Protein AF-K1T214-F1 (afdb_monomer_lite)

Foldseek 3Di:
DDDDPQDDPPDDGPVCLCVPPVVLVVLLVVLVCCLPQPQVLLLVVLVVVPDDRPVVLNVLLVVLSVVCVPCCNSSVVDDPVVVVVNVVSSVSSNVSSVVSNVVSVVSVQVSDDDPFLDKDKDFASAQDWDQAWDWDWDKDAPDAKFKAWPVRDTWEKEFPDKDWCLVVVVVPDDCPDPVDDHDDGPTIIGTTMTIRDDGAHGSGMTMIHIGNVDHRYDYDDDDQWDDDPPDIWHQDPVRDID

Radius of gyration: 23.11 Å; chains: 1; bounding box: 54×50×59 Å

Organism: NCBI:txid408170

Structure (mmCIF, N/CA/C/O backbone):
data_AF-K1T214-F1
#
_entry.id   AF-K1T214-F1
#
loop_
_atom_site.group_PDB
_atom_site.id
_atom_site.type_symbol
_atom_site.label_atom_id
_atom_site.label_alt_id
_atom_site.label_comp_id
_atom_site.label_asym_id
_atom_site.label_entity_id
_atom_site.label_seq_id
_atom_site.pdbx_PDB_ins_code
_atom_site.Cartn_x
_atom_site.Cartn_y
_atom_site.Cartn_z
_atom_site.occupancy
_atom_site.B_iso_or_equiv
_atom_site.auth_seq_id
_atom_site.auth_comp_id
_atom_site.auth_asym_id
_atom_site.auth_atom_id
_atom_site.pdbx_PDB_model_num
ATOM 1 N N . VAL A 1 1 ? 12.533 -26.379 -30.469 1.00 83.00 1 VAL A N 1
ATOM 2 C CA . VAL A 1 1 ? 12.880 -25.334 -29.478 1.00 83.00 1 VAL A CA 1
ATOM 3 C C . VAL A 1 1 ? 11.813 -25.370 -28.396 1.00 83.00 1 VAL A C 1
ATOM 5 O O . VAL A 1 1 ? 10.648 -25.452 -28.762 1.00 83.00 1 VAL A O 1
ATOM 8 N N . SER A 1 2 ? 12.190 -25.390 -27.117 1.00 91.12 2 SER A N 1
ATOM 9 C CA . SER A 1 2 ? 11.268 -25.448 -25.969 1.00 91.12 2 SER A CA 1
ATOM 10 C C . SER A 1 2 ? 11.820 -24.611 -24.813 1.00 91.12 2 SER A C 1
ATOM 12 O O . SER A 1 2 ? 13.021 -24.684 -24.555 1.00 91.12 2 SER A O 1
ATOM 14 N N . GLY A 1 3 ? 10.959 -23.870 -24.110 1.00 93.69 3 GLY A N 1
ATOM 15 C CA . GLY A 1 3 ? 11.341 -23.016 -22.976 1.00 93.69 3 GLY A CA 1
ATOM 16 C C . GLY A 1 3 ? 11.802 -21.605 -23.368 1.00 93.69 3 GLY A C 1
ATOM 17 O O . GLY A 1 3 ? 11.622 -21.171 -24.506 1.00 93.69 3 GLY A O 1
ATOM 18 N N . GLU A 1 4 ? 12.376 -20.887 -22.400 1.00 91.38 4 GLU A N 1
ATOM 19 C CA . GLU A 1 4 ? 12.873 -19.517 -22.568 1.00 91.38 4 GLU A CA 1
ATOM 20 C C . GLU A 1 4 ? 14.106 -19.439 -23.481 1.00 91.38 4 GLU A C 1
ATOM 22 O O . GLU A 1 4 ? 15.011 -20.274 -23.424 1.00 91.38 4 GLU A O 1
ATOM 27 N N . LEU A 1 5 ? 14.185 -18.379 -24.291 1.00 89.75 5 LEU A N 1
ATOM 28 C CA . LEU A 1 5 ? 15.300 -18.130 -25.213 1.00 89.75 5 LEU A CA 1
ATOM 29 C C . LEU A 1 5 ? 16.252 -17.063 -24.664 1.00 89.75 5 LEU A C 1
ATOM 31 O O . LEU A 1 5 ? 16.426 -15.997 -25.244 1.00 89.75 5 LEU A O 1
ATOM 35 N N . VAL A 1 6 ? 16.873 -17.364 -23.524 1.00 87.25 6 VAL A N 1
ATOM 36 C CA . VAL A 1 6 ? 17.711 -16.421 -22.750 1.00 87.25 6 VAL A CA 1
ATOM 37 C C . VAL A 1 6 ? 19.219 -16.580 -22.996 1.00 87.25 6 VAL A C 1
ATOM 39 O O . VAL A 1 6 ? 20.031 -15.874 -22.393 1.00 87.25 6 VAL A O 1
ATOM 42 N N . ILE A 1 7 ? 19.616 -17.509 -23.876 1.00 85.38 7 ILE A N 1
ATOM 43 C CA . ILE A 1 7 ? 21.013 -17.763 -24.253 1.00 85.38 7 ILE A CA 1
ATOM 44 C C . ILE A 1 7 ? 21.176 -17.600 -25.763 1.00 85.38 7 ILE A C 1
ATOM 46 O O . ILE A 1 7 ? 20.571 -18.323 -26.552 1.00 85.38 7 ILE A O 1
ATOM 50 N N . ALA A 1 8 ? 22.039 -16.674 -26.171 1.00 84.75 8 ALA A N 1
ATOM 51 C CA . ALA A 1 8 ? 22.427 -16.509 -27.561 1.00 84.75 8 ALA A CA 1
ATOM 52 C C . ALA A 1 8 ? 23.581 -17.461 -27.922 1.00 84.75 8 ALA A C 1
ATOM 54 O O . ALA A 1 8 ? 24.574 -17.552 -27.204 1.00 84.75 8 ALA A O 1
ATOM 55 N N . LYS A 1 9 ? 23.462 -18.151 -29.065 1.00 85.75 9 LYS A N 1
ATOM 56 C CA . LYS A 1 9 ? 24.504 -19.050 -29.601 1.00 85.75 9 LYS A CA 1
ATOM 57 C C . LYS A 1 9 ? 25.634 -18.299 -30.319 1.00 85.75 9 LYS A C 1
ATOM 59 O O . LYS A 1 9 ? 26.769 -18.762 -30.328 1.00 85.75 9 LYS A O 1
ATOM 64 N N . HIS A 1 10 ? 25.315 -17.163 -30.941 1.00 89.38 10 HIS A N 1
ATOM 65 C CA . HIS A 1 10 ? 26.219 -16.446 -31.851 1.00 89.38 10 HIS A CA 1
ATOM 66 C C . HIS A 1 10 ? 26.352 -14.942 -31.556 1.00 89.38 10 HIS A C 1
ATOM 68 O O . HIS A 1 10 ? 27.036 -14.246 -32.297 1.00 89.38 10 HIS A O 1
ATOM 74 N N . MET A 1 11 ? 25.709 -14.421 -30.503 1.00 85.31 11 MET A N 1
ATOM 75 C CA . MET A 1 11 ? 25.733 -12.992 -30.158 1.00 85.31 11 MET A CA 1
ATOM 76 C C . MET A 1 11 ? 25.843 -12.769 -28.647 1.00 85.31 11 MET A C 1
ATOM 78 O O . MET A 1 11 ? 25.650 -13.689 -27.853 1.00 85.31 11 MET A O 1
ATOM 82 N N . ARG A 1 12 ? 26.156 -11.531 -28.250 1.00 85.31 12 ARG A N 1
ATOM 83 C CA . ARG A 1 12 ? 26.205 -11.110 -26.846 1.00 85.31 12 ARG A CA 1
ATOM 84 C C . ARG A 1 12 ? 24.801 -11.076 -26.232 1.00 85.31 12 ARG A C 1
ATOM 86 O O . ARG A 1 12 ? 23.826 -10.759 -26.902 1.00 85.31 12 ARG A O 1
ATOM 93 N N . ILE A 1 13 ? 24.732 -11.339 -24.927 1.00 85.69 13 ILE A N 1
ATOM 94 C CA . ILE A 1 13 ? 23.535 -11.159 -24.098 1.00 85.69 13 ILE A CA 1
ATOM 95 C C . ILE A 1 13 ? 23.779 -9.991 -23.139 1.00 85.69 13 ILE A C 1
ATOM 97 O O . ILE A 1 13 ? 24.840 -9.895 -22.516 1.00 85.69 13 ILE A O 1
ATOM 101 N N . HIS A 1 14 ? 22.785 -9.126 -22.971 1.00 85.44 14 HIS A N 1
ATOM 102 C CA . HIS A 1 14 ? 22.847 -7.963 -22.087 1.00 85.44 14 HIS A CA 1
ATOM 103 C C . HIS A 1 14 ? 22.476 -8.310 -20.630 1.00 85.44 14 HIS A C 1
ATOM 105 O O . HIS A 1 14 ? 21.646 -7.649 -20.027 1.00 85.44 14 HIS A O 1
ATOM 111 N N . LYS A 1 15 ? 23.086 -9.345 -20.029 1.00 85.62 15 LYS A N 1
ATOM 112 C CA . LYS A 1 15 ? 22.683 -9.852 -18.694 1.00 85.62 15 LYS A CA 1
ATOM 113 C C . LYS A 1 15 ? 22.818 -8.842 -17.545 1.00 85.62 15 LYS A C 1
ATOM 115 O O . LYS A 1 15 ? 22.163 -9.001 -16.526 1.00 85.62 15 LYS A O 1
ATOM 120 N N . SER A 1 16 ? 23.647 -7.812 -17.684 1.00 89.44 16 SER A N 1
ATOM 121 C CA . SER A 1 16 ? 23.830 -6.790 -16.646 1.00 89.44 16 SER A CA 1
ATOM 122 C C . SER A 1 16 ? 22.717 -5.735 -16.605 1.00 89.44 16 SER A C 1
ATOM 124 O O . SER A 1 16 ? 22.683 -4.938 -15.674 1.00 89.44 16 SER A O 1
ATOM 126 N N . ILE A 1 17 ? 21.799 -5.697 -17.582 1.00 90.62 17 ILE A N 1
ATOM 127 C CA . ILE A 1 17 ? 20.719 -4.688 -17.609 1.00 90.62 17 ILE A CA 1
ATOM 128 C C . ILE A 1 17 ? 19.741 -4.852 -16.443 1.00 90.62 17 ILE A C 1
ATOM 130 O O . ILE A 1 17 ? 19.139 -3.873 -16.011 1.00 90.62 17 ILE A O 1
ATOM 134 N N . PHE A 1 18 ? 19.639 -6.065 -15.888 1.00 89.62 18 PHE A N 1
ATOM 135 C CA . PHE A 1 18 ? 18.802 -6.349 -14.722 1.00 89.62 18 PHE A CA 1
ATOM 136 C C . PHE A 1 18 ? 19.236 -5.564 -13.477 1.00 89.62 18 PHE A C 1
ATOM 138 O O . PHE A 1 18 ? 18.395 -5.243 -12.645 1.00 89.62 18 PHE A O 1
ATOM 145 N N . SER A 1 19 ? 20.525 -5.228 -13.358 1.00 93.06 19 SER A N 1
ATOM 146 C CA . SER A 1 19 ? 21.069 -4.465 -12.228 1.00 93.06 19 SER A CA 1
ATOM 147 C C . SER A 1 19 ? 21.340 -2.992 -12.547 1.00 93.06 19 SER A C 1
ATOM 149 O O . SER A 1 19 ? 21.653 -2.230 -11.635 1.00 93.06 19 SER A O 1
ATOM 151 N N . SER A 1 20 ? 21.249 -2.572 -13.816 1.00 93.75 20 SER A N 1
ATOM 152 C CA . SER A 1 20 ? 21.384 -1.155 -14.185 1.00 93.75 20 SER A CA 1
ATOM 153 C C . SER A 1 20 ? 20.250 -0.358 -13.550 1.00 93.75 20 SER A C 1
ATOM 155 O O . SER A 1 20 ? 19.107 -0.796 -13.640 1.00 93.75 20 SER A O 1
ATOM 157 N N . ARG A 1 21 ? 20.532 0.798 -12.935 1.00 95.25 21 ARG A N 1
ATOM 158 C CA . ARG A 1 21 ? 19.510 1.686 -12.341 1.00 95.25 21 ARG A CA 1
ATOM 159 C C . ARG A 1 21 ? 18.440 0.922 -11.549 1.00 95.25 21 ARG A C 1
ATOM 161 O O . ARG A 1 21 ? 17.246 0.978 -11.854 1.00 95.25 21 ARG A O 1
ATOM 168 N N . SER A 1 22 ? 18.888 0.130 -10.573 1.00 96.19 22 SER A N 1
ATOM 169 C CA . SER A 1 22 ? 18.012 -0.696 -9.734 1.00 96.19 22 SER A CA 1
ATOM 170 C C . SER A 1 22 ? 16.945 0.128 -9.007 1.00 96.19 22 SER A C 1
ATOM 172 O O . SER A 1 22 ? 15.854 -0.384 -8.777 1.00 96.19 22 SER A O 1
ATOM 174 N N . ASP A 1 23 ? 17.212 1.410 -8.745 1.00 97.06 23 ASP A N 1
ATOM 175 C CA . ASP A 1 23 ? 16.249 2.404 -8.268 1.00 97.06 23 ASP A CA 1
ATOM 176 C C . ASP A 1 23 ? 14.966 2.421 -9.116 1.00 97.06 23 ASP A C 1
ATOM 178 O O . ASP A 1 23 ? 13.864 2.273 -8.586 1.00 97.06 23 ASP A O 1
ATOM 182 N N . LEU A 1 24 ? 15.100 2.489 -10.445 1.00 97.50 24 LEU A N 1
ATOM 183 C CA . LEU A 1 24 ? 13.960 2.507 -11.366 1.00 97.50 24 LEU A CA 1
ATOM 184 C C . LEU A 1 24 ? 13.244 1.152 -11.435 1.00 97.50 24 LEU A C 1
ATOM 186 O O . LEU A 1 24 ? 12.028 1.105 -11.610 1.00 97.50 24 LEU A O 1
ATOM 190 N N . LYS A 1 25 ? 13.971 0.041 -11.261 1.00 97.06 25 LYS A N 1
ATOM 191 C CA . LYS A 1 25 ? 13.376 -1.308 -11.233 1.00 97.06 25 LYS A CA 1
ATOM 192 C C . LYS A 1 25 ? 12.567 -1.531 -9.960 1.00 97.06 25 LYS A C 1
ATOM 194 O O . LYS A 1 25 ? 11.485 -2.109 -10.025 1.00 97.06 25 LYS A O 1
ATOM 199 N N . VAL A 1 26 ? 13.060 -1.046 -8.820 1.00 97.75 26 VAL A N 1
ATOM 200 C CA . VAL A 1 26 ? 12.323 -1.068 -7.550 1.00 97.75 26 VAL A CA 1
ATOM 201 C C . VAL A 1 26 ? 11.019 -0.291 -7.697 1.00 97.75 26 VAL A C 1
ATOM 203 O O . VAL A 1 26 ? 9.963 -0.831 -7.371 1.00 97.75 26 VAL A O 1
ATOM 206 N N . MET A 1 27 ? 11.070 0.921 -8.261 1.00 97.81 27 MET A N 1
ATOM 207 C CA . MET A 1 27 ? 9.863 1.710 -8.525 1.00 97.81 27 MET A CA 1
ATOM 208 C C . MET A 1 27 ? 8.891 0.976 -9.449 1.00 97.81 27 MET A C 1
ATOM 210 O O . MET A 1 27 ? 7.710 0.878 -9.128 1.00 97.81 27 MET A O 1
ATOM 214 N N . ASN A 1 28 ? 9.381 0.406 -10.554 1.00 97.94 28 ASN A N 1
ATOM 215 C CA . ASN A 1 28 ? 8.557 -0.374 -11.472 1.00 97.94 28 ASN A CA 1
ATOM 216 C C . ASN A 1 28 ? 7.814 -1.512 -10.754 1.00 97.94 28 ASN A C 1
ATOM 218 O O . ASN A 1 28 ? 6.594 -1.612 -10.854 1.00 97.94 28 ASN A O 1
ATOM 222 N N . THR A 1 29 ? 8.533 -2.336 -9.988 1.00 98.12 29 THR A N 1
ATOM 223 C CA . THR A 1 29 ? 7.943 -3.460 -9.246 1.00 98.12 29 THR A CA 1
ATOM 224 C C . THR A 1 29 ? 6.924 -2.982 -8.214 1.00 98.12 29 THR A C 1
ATOM 226 O O . THR A 1 29 ? 5.834 -3.544 -8.123 1.00 98.12 29 THR A O 1
ATOM 229 N N . GLN A 1 30 ? 7.244 -1.931 -7.455 1.00 98.31 30 GLN A N 1
ATOM 230 C CA . GLN A 1 30 ? 6.338 -1.373 -6.451 1.00 98.31 30 GLN A CA 1
ATOM 231 C C . GLN A 1 30 ? 5.043 -0.859 -7.081 1.00 98.31 30 GLN A C 1
ATOM 233 O O . GLN A 1 30 ? 3.963 -1.163 -6.577 1.00 98.31 30 GLN A O 1
ATOM 238 N N . ILE A 1 31 ? 5.136 -0.119 -8.189 1.00 98.38 31 ILE A N 1
ATOM 239 C CA . ILE A 1 31 ? 3.968 0.477 -8.843 1.00 98.38 31 ILE A CA 1
ATOM 240 C C . ILE A 1 31 ? 3.138 -0.596 -9.544 1.00 98.38 31 ILE A C 1
ATOM 242 O O . ILE A 1 31 ? 1.927 -0.608 -9.362 1.00 98.38 31 ILE A O 1
ATOM 246 N N . GLN A 1 32 ? 3.752 -1.535 -10.271 1.00 98.19 32 GLN A N 1
ATOM 247 C CA . GLN A 1 32 ? 3.013 -2.639 -10.897 1.00 98.19 32 GLN A CA 1
ATOM 248 C C . GLN A 1 32 ? 2.283 -3.494 -9.857 1.00 98.19 32 GLN A C 1
ATOM 250 O O . GLN A 1 32 ? 1.117 -3.839 -10.053 1.00 98.19 32 GLN A O 1
ATOM 255 N N . ASN A 1 33 ? 2.938 -3.787 -8.727 1.00 98.31 33 ASN A N 1
ATOM 256 C CA . ASN A 1 33 ? 2.307 -4.495 -7.621 1.00 98.31 33 ASN A CA 1
ATOM 257 C C . ASN A 1 33 ? 1.157 -3.680 -7.018 1.00 98.31 33 ASN A C 1
ATOM 259 O O . ASN A 1 33 ? 0.092 -4.226 -6.763 1.00 98.31 33 ASN A O 1
ATOM 263 N N . TYR A 1 34 ? 1.348 -2.378 -6.803 1.00 98.56 34 TYR A N 1
ATOM 264 C CA . TYR A 1 34 ? 0.307 -1.519 -6.246 1.00 98.56 34 TYR A CA 1
ATOM 265 C C . TYR A 1 34 ? -0.902 -1.402 -7.183 1.00 98.56 34 TYR A C 1
ATOM 267 O O . TYR A 1 34 ? -2.033 -1.572 -6.747 1.00 98.56 34 TYR A O 1
ATOM 275 N N . VAL A 1 35 ? -0.678 -1.182 -8.478 1.00 98.44 35 VAL A N 1
ATOM 276 C CA . VAL A 1 35 ? -1.737 -1.092 -9.493 1.00 98.44 35 VAL A CA 1
ATOM 277 C C . VAL A 1 35 ? -2.523 -2.402 -9.570 1.00 98.44 35 VAL A C 1
ATOM 279 O O . VAL A 1 35 ? -3.737 -2.394 -9.382 1.00 98.44 35 VAL A O 1
ATOM 282 N N . THR A 1 36 ? -1.826 -3.525 -9.746 1.00 97.88 36 THR A N 1
ATOM 283 C CA . THR A 1 36 ? -2.452 -4.833 -10.004 1.00 97.88 36 THR A CA 1
ATOM 284 C C . THR A 1 36 ? -3.050 -5.471 -8.748 1.00 97.88 36 THR A C 1
ATOM 286 O O . THR A 1 36 ? -4.121 -6.062 -8.803 1.00 97.88 36 THR A O 1
ATOM 289 N N . ASN A 1 37 ? -2.369 -5.373 -7.600 1.00 97.62 37 ASN A N 1
ATOM 290 C CA . ASN A 1 37 ? -2.733 -6.124 -6.390 1.00 97.62 37 ASN A CA 1
ATOM 291 C C . ASN A 1 37 ? -3.383 -5.263 -5.298 1.00 97.62 37 ASN A C 1
ATOM 293 O O . ASN A 1 37 ? -3.839 -5.807 -4.290 1.00 97.62 37 ASN A O 1
ATOM 297 N N . VAL A 1 38 ? -3.429 -3.937 -5.462 1.00 98.06 38 VAL A N 1
ATOM 298 C CA . VAL A 1 38 ? -4.076 -3.025 -4.503 1.00 98.06 38 VAL A CA 1
ATOM 299 C C . VAL A 1 38 ? -5.152 -2.191 -5.189 1.00 98.06 38 VAL A C 1
ATOM 301 O O . VAL A 1 38 ? -6.321 -2.307 -4.835 1.00 98.06 38 VAL A O 1
ATOM 304 N N . MET A 1 39 ? -4.783 -1.381 -6.181 1.00 98.62 39 MET A N 1
ATOM 305 C CA . MET A 1 39 ? -5.687 -0.415 -6.798 1.00 98.62 39 MET A CA 1
ATOM 306 C C . MET A 1 39 ? -6.828 -1.083 -7.561 1.00 98.62 39 MET A C 1
ATOM 308 O O . MET A 1 39 ? -7.979 -0.857 -7.211 1.0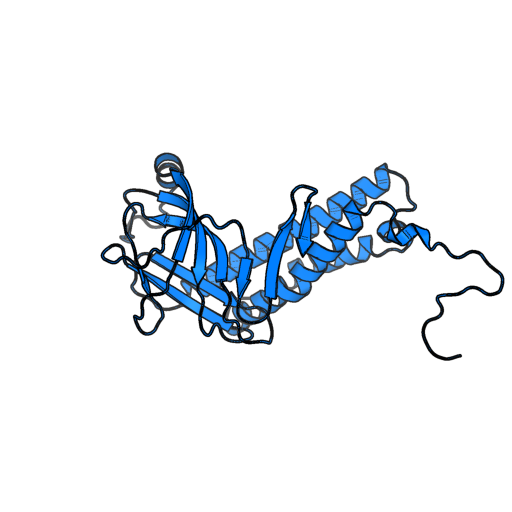0 98.62 39 MET A O 1
ATOM 312 N N . GLU A 1 40 ? -6.550 -1.904 -8.575 1.00 98.25 40 GLU A N 1
ATOM 313 C CA . GLU A 1 40 ? -7.610 -2.520 -9.388 1.00 98.25 40 GLU A CA 1
ATOM 314 C C . GLU A 1 40 ? -8.576 -3.396 -8.566 1.00 98.25 40 GLU A C 1
ATOM 316 O O . GLU A 1 40 ? -9.794 -3.239 -8.726 1.00 98.25 40 GLU A O 1
ATOM 321 N N . PRO A 1 41 ? -8.103 -4.243 -7.625 1.00 98.19 41 PRO A N 1
ATOM 322 C CA . PRO A 1 41 ? -8.978 -4.955 -6.700 1.00 98.19 41 PRO A CA 1
ATOM 323 C C . PRO A 1 41 ? -9.894 -4.033 -5.892 1.00 98.19 41 PRO A C 1
ATOM 325 O O . PRO A 1 41 ? -11.096 -4.277 -5.786 1.00 98.19 41 PRO A O 1
ATOM 328 N N . LEU A 1 42 ? -9.339 -2.951 -5.342 1.00 98.44 42 LEU A N 1
ATOM 329 C CA . LEU A 1 42 ? -10.083 -2.010 -4.513 1.00 98.44 42 LEU A CA 1
ATOM 330 C C . LEU A 1 42 ? -11.100 -1.206 -5.327 1.00 98.44 42 LEU A C 1
ATOM 332 O O . LEU A 1 42 ? -12.228 -1.015 -4.874 1.00 98.44 42 LEU A O 1
ATOM 336 N N . LEU A 1 43 ? -10.738 -0.774 -6.536 1.00 98.44 43 LEU A N 1
ATOM 337 C CA . LEU A 1 43 ? -11.657 -0.113 -7.462 1.00 98.44 43 LEU A CA 1
ATOM 338 C C . LEU A 1 43 ? -12.799 -1.049 -7.867 1.00 98.44 43 LEU A C 1
ATOM 340 O O . LEU A 1 43 ? -13.950 -0.627 -7.913 1.00 98.44 43 LEU A O 1
ATOM 344 N N . THR A 1 44 ? -12.503 -2.330 -8.090 1.00 97.75 44 THR A N 1
ATOM 345 C CA . THR A 1 44 ? -13.514 -3.351 -8.402 1.00 97.75 44 THR A CA 1
ATOM 346 C C . THR A 1 44 ? -14.474 -3.568 -7.230 1.00 97.75 44 THR A C 1
ATOM 348 O O . THR A 1 44 ? -15.688 -3.624 -7.425 1.00 97.75 44 THR A O 1
ATOM 351 N N . LEU A 1 45 ? -13.953 -3.635 -6.002 1.00 96.81 45 LEU A N 1
ATOM 352 C CA . LEU A 1 45 ? -14.764 -3.701 -4.785 1.00 96.81 45 LEU A CA 1
ATOM 353 C C . LEU A 1 45 ? -15.647 -2.451 -4.634 1.00 96.81 45 LEU A C 1
ATOM 355 O O . LEU A 1 45 ? -16.840 -2.558 -4.364 1.00 96.81 45 LEU A O 1
ATOM 359 N N . SER A 1 46 ? -15.081 -1.264 -4.858 1.00 97.62 46 SER A N 1
ATOM 360 C CA . SER A 1 46 ? -15.822 -0.001 -4.809 1.00 97.62 46 SER A CA 1
ATOM 361 C C . SER A 1 46 ? -16.920 0.076 -5.876 1.00 97.62 46 SER A C 1
ATOM 363 O O . SER A 1 46 ? -18.017 0.555 -5.583 1.00 97.62 46 SER A O 1
ATOM 365 N N . TYR A 1 47 ? -16.651 -0.445 -7.077 1.00 97.69 47 TYR A N 1
ATOM 366 C CA . TYR A 1 47 ? -17.621 -0.558 -8.164 1.00 97.69 47 TYR A CA 1
ATOM 367 C C . TYR A 1 47 ? -18.776 -1.497 -7.808 1.00 97.69 47 TYR A C 1
ATOM 369 O O . TYR A 1 47 ? -19.940 -1.166 -8.022 1.00 97.69 47 TYR A O 1
ATOM 377 N N . ASN A 1 48 ? -18.478 -2.636 -7.175 1.00 95.25 48 ASN A N 1
ATOM 378 C CA . ASN A 1 48 ? -19.507 -3.558 -6.688 1.00 95.25 48 ASN A CA 1
ATOM 379 C C . ASN A 1 48 ? -20.437 -2.913 -5.642 1.00 95.25 48 ASN A C 1
ATOM 381 O O . ASN A 1 48 ? -21.617 -3.247 -5.578 1.00 95.25 48 ASN A O 1
ATOM 385 N N . LEU A 1 49 ? -19.923 -1.945 -4.877 1.00 94.69 49 LEU A N 1
ATOM 386 C CA . LEU A 1 49 ? -20.686 -1.141 -3.918 1.00 94.69 49 LEU A CA 1
ATOM 387 C C . LEU A 1 49 ? -21.438 0.044 -4.559 1.00 94.69 49 LEU A C 1
ATOM 389 O O . LEU A 1 49 ? -22.041 0.841 -3.844 1.00 94.69 49 LEU A O 1
ATOM 393 N N . GLY A 1 50 ? -21.432 0.156 -5.892 1.00 96.00 50 GLY A N 1
ATOM 394 C CA . GLY A 1 50 ? -22.227 1.124 -6.650 1.00 96.00 50 GLY A CA 1
ATOM 395 C C . GLY A 1 50 ? -21.523 2.438 -6.995 1.00 96.00 50 GLY A C 1
ATOM 396 O O . GLY A 1 50 ? -22.192 3.366 -7.440 1.00 96.00 50 GLY A O 1
ATOM 397 N N . ASN A 1 51 ? -20.205 2.542 -6.797 1.00 96.81 51 ASN A N 1
ATOM 398 C CA . ASN A 1 51 ? -19.423 3.696 -7.260 1.00 96.81 51 ASN A CA 1
ATOM 399 C C . ASN A 1 51 ? -18.980 3.505 -8.719 1.00 96.81 51 ASN A C 1
ATOM 401 O O . ASN A 1 51 ? -18.863 2.377 -9.189 1.00 96.81 51 ASN A O 1
ATOM 405 N N . ASP A 1 52 ? -18.670 4.585 -9.433 1.00 96.94 52 ASP A N 1
ATOM 406 C CA . ASP A 1 52 ? -18.166 4.482 -10.807 1.00 96.94 52 ASP A CA 1
ATOM 407 C C . ASP A 1 52 ? -16.728 3.951 -10.852 1.00 96.94 52 ASP A C 1
ATOM 409 O O . ASP A 1 52 ? -15.885 4.332 -10.039 1.00 96.94 52 ASP A O 1
ATOM 413 N N . TYR A 1 53 ? -16.417 3.099 -11.833 1.00 98.12 53 TYR A N 1
ATOM 414 C CA . TYR A 1 53 ? -15.044 2.656 -12.071 1.00 98.12 53 TYR A CA 1
ATOM 415 C C . TYR A 1 53 ? -14.298 3.693 -12.935 1.00 98.12 53 TYR A C 1
ATOM 417 O O . TYR A 1 53 ? -14.732 3.976 -14.057 1.00 98.12 53 TYR A O 1
ATOM 425 N N . PRO A 1 54 ? -13.159 4.246 -12.482 1.00 97.94 54 PRO A N 1
ATOM 426 C CA . PRO A 1 54 ? -12.459 5.331 -13.173 1.00 97.94 54 PRO A CA 1
ATOM 427 C C . PRO A 1 54 ? -11.612 4.820 -14.356 1.00 97.94 54 PRO A C 1
ATOM 429 O O . PRO A 1 54 ? -10.382 4.875 -14.336 1.00 97.94 54 PRO A O 1
ATOM 432 N N . HIS A 1 55 ? -12.266 4.317 -15.409 1.00 98.12 55 HIS A N 1
ATOM 433 C CA . HIS A 1 55 ? -11.615 3.663 -16.555 1.00 98.12 55 HIS A CA 1
ATOM 434 C C . HIS A 1 55 ? -10.544 4.521 -17.238 1.00 98.12 55 HIS A C 1
ATOM 436 O O . HIS A 1 55 ? -9.478 4.007 -17.571 1.00 98.12 55 HIS A O 1
ATOM 442 N N . GLU A 1 56 ? -10.802 5.815 -17.439 1.00 98.25 56 GLU A N 1
ATOM 443 C CA . GLU A 1 56 ? -9.852 6.709 -18.113 1.00 98.25 56 GLU A CA 1
ATOM 444 C C . GLU A 1 56 ? -8.571 6.899 -17.296 1.00 98.25 56 GLU A C 1
ATOM 446 O O . GLU A 1 56 ? -7.474 6.788 -17.841 1.00 98.25 56 GLU A O 1
ATOM 451 N N . ALA A 1 57 ? -8.699 7.104 -15.982 1.00 98.31 57 ALA A N 1
ATOM 452 C CA . ALA A 1 57 ? -7.553 7.271 -15.091 1.00 98.31 57 ALA A CA 1
ATOM 453 C C . ALA A 1 57 ? -6.731 5.977 -14.970 1.00 98.31 57 ALA A C 1
ATOM 455 O O . ALA A 1 57 ? -5.503 6.021 -15.008 1.00 98.31 57 ALA A O 1
ATOM 456 N N . VAL A 1 58 ? -7.395 4.816 -14.895 1.00 98.56 58 VAL A N 1
ATOM 457 C CA . VAL A 1 58 ? -6.719 3.506 -14.925 1.00 98.56 58 VAL A CA 1
ATOM 458 C C . VAL A 1 58 ? -6.002 3.291 -16.260 1.00 98.56 58 VAL A C 1
ATOM 460 O O . VAL A 1 58 ? -4.854 2.848 -16.282 1.00 98.56 58 VAL A O 1
ATOM 463 N N . GLY A 1 59 ? -6.642 3.652 -17.375 1.00 98.62 59 GLY A N 1
ATOM 464 C CA . GLY A 1 59 ? -6.029 3.605 -18.699 1.00 98.62 59 GLY A CA 1
ATOM 465 C C . GLY A 1 59 ? -4.779 4.480 -18.800 1.00 98.62 59 GLY A C 1
ATOM 466 O O . GLY A 1 59 ? -3.786 4.054 -19.385 1.00 98.62 59 GLY A O 1
ATOM 467 N N . GLU A 1 60 ? -4.795 5.670 -18.201 1.00 98.62 60 GLU A N 1
ATOM 468 C CA . GLU A 1 60 ? -3.640 6.573 -18.168 1.00 98.62 60 GLU A CA 1
ATOM 469 C C . GLU A 1 60 ? -2.469 6.005 -17.357 1.00 98.62 60 GLU A C 1
ATOM 471 O O . GLU A 1 60 ? -1.331 6.014 -17.827 1.00 98.62 60 GLU A O 1
ATOM 476 N N . ILE A 1 61 ? -2.739 5.421 -16.184 1.00 98.69 61 ILE A N 1
ATOM 477 C CA . ILE A 1 61 ? -1.712 4.743 -15.376 1.00 98.69 61 ILE A CA 1
ATOM 478 C C . ILE A 1 61 ? -1.017 3.648 -16.194 1.00 98.69 61 ILE A C 1
ATOM 480 O O . ILE A 1 61 ? 0.214 3.581 -16.226 1.00 98.69 61 ILE A O 1
ATOM 484 N N . TRP A 1 62 ? -1.792 2.804 -16.880 1.00 98.69 62 TRP A N 1
ATOM 485 C CA . TRP A 1 62 ? -1.232 1.730 -17.698 1.00 98.69 62 TRP A CA 1
ATOM 486 C C . TRP A 1 62 ? -0.448 2.248 -18.901 1.00 98.69 62 TRP A C 1
ATOM 488 O O . TRP A 1 62 ? 0.608 1.695 -19.199 1.00 98.69 62 TRP A O 1
ATOM 498 N N . LYS A 1 63 ? -0.896 3.325 -19.559 1.00 98.69 63 LYS A N 1
ATOM 499 C CA . LYS A 1 63 ? -0.117 3.968 -20.630 1.00 98.69 63 LYS A CA 1
ATOM 500 C C . LYS A 1 63 ? 1.253 4.412 -20.122 1.00 98.69 63 LYS A C 1
ATOM 502 O O . LYS A 1 63 ? 2.254 3.997 -20.696 1.00 98.69 63 LYS A O 1
ATOM 507 N N . LEU A 1 64 ? 1.311 5.148 -19.009 1.00 98.62 64 LEU A N 1
ATOM 508 C CA . LEU A 1 64 ? 2.573 5.601 -18.407 1.00 98.62 64 LEU A CA 1
ATOM 509 C C . LEU A 1 64 ? 3.511 4.427 -18.075 1.00 98.62 64 LEU A C 1
ATOM 511 O O . LEU A 1 64 ? 4.713 4.488 -18.345 1.00 98.62 64 LEU A O 1
ATOM 515 N N . LEU A 1 65 ? 2.969 3.335 -17.523 1.00 98.31 65 LEU A N 1
ATOM 516 C CA . LEU A 1 65 ? 3.737 2.120 -17.234 1.00 98.31 65 LEU A CA 1
ATOM 517 C C . LEU A 1 65 ? 4.250 1.434 -18.507 1.00 98.31 65 LEU A C 1
ATOM 519 O O . LEU A 1 65 ? 5.411 1.026 -18.554 1.00 98.31 65 LEU A O 1
ATOM 523 N N . PHE A 1 66 ? 3.425 1.323 -19.549 1.00 98.31 66 PHE A N 1
ATOM 524 C CA . PHE A 1 66 ? 3.823 0.689 -20.807 1.00 98.31 66 PHE A CA 1
ATOM 525 C C . PHE A 1 66 ? 4.841 1.509 -21.592 1.00 98.31 66 PHE A C 1
ATOM 527 O O . PHE A 1 66 ? 5.760 0.933 -22.173 1.00 98.31 66 PHE A O 1
ATOM 534 N N . GLU A 1 67 ? 4.754 2.837 -21.562 1.00 97.44 67 GLU A N 1
ATOM 535 C CA . GLU A 1 67 ? 5.794 3.680 -22.146 1.00 97.44 67 GLU A CA 1
ATOM 536 C C . GLU A 1 67 ? 7.149 3.467 -21.444 1.00 97.44 67 GLU A C 1
ATOM 538 O O . GLU A 1 67 ? 8.203 3.612 -22.066 1.00 97.44 67 GLU A O 1
ATOM 543 N N . ASN A 1 68 ? 7.154 3.136 -20.148 1.00 97.88 68 ASN A N 1
ATOM 544 C CA . ASN A 1 68 ? 8.368 2.803 -19.396 1.00 97.88 68 ASN A CA 1
ATOM 545 C C . ASN A 1 68 ? 8.862 1.367 -19.646 1.00 97.88 68 ASN A C 1
ATOM 547 O O . ASN A 1 68 ? 10.026 1.067 -19.379 1.00 97.88 68 ASN A O 1
ATOM 551 N N . ALA A 1 69 ? 8.010 0.493 -20.188 1.00 96.94 69 ALA A N 1
ATOM 552 C CA . ALA A 1 69 ? 8.324 -0.906 -20.475 1.00 96.94 69 ALA A CA 1
ATOM 553 C C . ALA A 1 69 ? 9.094 -1.114 -21.794 1.00 96.94 69 ALA A C 1
ATOM 555 O O . ALA A 1 69 ? 9.493 -2.241 -22.099 1.00 96.94 69 ALA A O 1
ATOM 556 N N . ALA A 1 70 ? 9.337 -0.053 -22.575 1.00 96.75 70 ALA A N 1
ATOM 557 C CA . ALA A 1 70 ? 10.237 -0.118 -23.723 1.00 96.75 70 ALA A CA 1
ATOM 558 C C . ALA A 1 70 ? 11.611 -0.653 -23.282 1.00 96.75 70 ALA A C 1
ATOM 560 O O . ALA A 1 70 ? 12.147 -0.218 -22.264 1.00 96.75 70 ALA A O 1
ATOM 561 N N . HIS A 1 71 ? 12.179 -1.599 -24.038 1.00 93.94 71 HIS A N 1
ATOM 562 C CA . HIS A 1 71 ? 13.353 -2.370 -23.605 1.00 93.94 71 HIS A CA 1
ATOM 563 C C . HIS A 1 71 ? 14.545 -1.501 -23.173 1.00 93.94 71 HIS A C 1
ATOM 565 O O . HIS A 1 71 ? 15.179 -1.807 -22.167 1.00 93.94 71 HIS A O 1
ATOM 571 N N . ASP A 1 72 ? 14.805 -0.398 -23.878 1.00 94.75 72 ASP A N 1
ATOM 572 C CA . ASP A 1 72 ? 15.875 0.538 -23.533 1.00 94.75 72 ASP A CA 1
ATOM 573 C C . ASP A 1 72 ? 15.576 1.341 -22.255 1.00 94.75 72 ASP A C 1
ATOM 575 O O . ASP A 1 72 ? 16.476 1.603 -21.452 1.00 94.75 72 ASP A O 1
ATOM 579 N N . SER A 1 73 ? 14.304 1.684 -22.027 1.00 96.44 73 SER A N 1
ATOM 580 C CA . SER A 1 73 ? 13.831 2.390 -20.831 1.00 96.44 73 SER A CA 1
ATOM 581 C C . SER A 1 73 ? 13.868 1.499 -19.595 1.00 96.44 73 SER A C 1
ATOM 583 O O . SER A 1 73 ? 14.544 1.838 -18.621 1.00 96.44 73 SER A O 1
ATOM 585 N N . ILE A 1 74 ? 13.225 0.327 -19.638 1.00 96.06 74 ILE A N 1
ATOM 586 C CA . ILE A 1 74 ? 13.248 -0.614 -18.511 1.00 96.06 74 ILE A CA 1
ATOM 587 C C . ILE A 1 74 ? 14.640 -1.215 -18.314 1.00 96.06 74 ILE A C 1
ATOM 589 O O . ILE A 1 74 ? 15.039 -1.461 -17.182 1.00 96.06 74 ILE A O 1
ATOM 593 N N . GLY A 1 75 ? 15.421 -1.397 -19.383 1.00 94.88 75 GLY A N 1
ATOM 594 C CA . GLY A 1 75 ? 16.828 -1.793 -19.317 1.00 94.88 75 GLY A CA 1
ATOM 595 C C . GLY A 1 75 ? 17.739 -0.693 -18.768 1.00 94.88 75 GLY A C 1
ATOM 596 O O . GLY A 1 75 ? 18.815 -0.992 -18.251 1.00 94.88 75 GLY A O 1
ATOM 597 N N . SER A 1 76 ? 17.283 0.563 -18.793 1.00 95.75 76 SER A N 1
ATOM 598 C CA . SER A 1 76 ? 18.040 1.764 -18.425 1.00 95.75 76 SER A CA 1
ATOM 599 C C . SER A 1 76 ? 19.393 1.837 -19.137 1.00 95.75 76 SER A C 1
ATOM 601 O O . SER A 1 76 ? 20.427 2.082 -18.515 1.00 95.75 76 SER A O 1
ATOM 603 N N . CYS A 1 77 ? 19.382 1.586 -20.448 1.00 93.50 77 CYS A N 1
ATOM 604 C CA . CYS A 1 77 ? 20.525 1.755 -21.354 1.00 93.50 77 CYS A CA 1
ATOM 605 C C . CYS A 1 77 ? 20.389 3.012 -22.231 1.00 93.50 77 CYS A C 1
ATOM 607 O O . CYS A 1 77 ? 20.893 3.069 -23.349 1.00 93.50 77 CYS A O 1
ATOM 609 N N . ILE A 1 78 ? 19.722 4.026 -21.679 1.00 95.56 78 ILE A N 1
ATOM 610 C CA . ILE A 1 78 ? 19.484 5.359 -22.245 1.00 95.56 78 ILE A CA 1
ATOM 611 C C . ILE A 1 78 ? 20.246 6.429 -21.451 1.00 95.56 78 ILE A C 1
ATOM 613 O O . ILE A 1 78 ? 20.808 6.137 -20.394 1.00 95.56 78 ILE A O 1
ATOM 617 N N . SER A 1 79 ? 20.266 7.668 -21.951 1.00 97.00 79 SER A N 1
ATOM 618 C CA . SER A 1 79 ? 20.898 8.801 -21.264 1.00 97.00 79 SER A CA 1
ATOM 619 C C . SER A 1 79 ? 20.267 9.083 -19.898 1.00 97.00 79 SER A C 1
ATOM 621 O O . SER A 1 79 ? 19.116 8.730 -19.635 1.00 97.00 79 SER A O 1
ATOM 623 N N . ASP A 1 80 ? 21.002 9.780 -19.032 1.00 97.19 80 ASP A N 1
ATOM 624 C CA . ASP A 1 80 ? 20.491 10.185 -17.719 1.00 97.19 80 ASP A CA 1
ATOM 625 C C . AS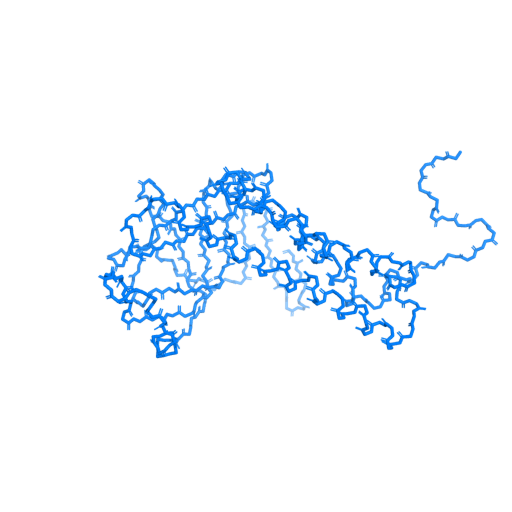P A 1 80 ? 19.243 11.063 -17.829 1.00 97.19 80 ASP A C 1
ATOM 627 O O . ASP A 1 80 ? 18.283 10.839 -17.097 1.00 97.19 80 ASP A O 1
ATOM 631 N N . THR A 1 81 ? 19.211 11.974 -18.805 1.00 97.94 81 THR A N 1
ATOM 632 C CA . THR A 1 81 ? 18.040 12.814 -19.096 1.00 97.94 81 THR A CA 1
ATOM 633 C C . THR A 1 81 ? 16.801 11.981 -19.425 1.00 97.94 81 THR A C 1
ATOM 635 O O . THR A 1 81 ? 15.736 12.207 -18.868 1.00 97.94 81 THR A O 1
ATOM 638 N N . ALA A 1 82 ? 16.938 10.950 -20.259 1.00 97.56 82 ALA A N 1
ATOM 639 C CA . ALA A 1 82 ? 15.817 10.085 -20.607 1.00 97.56 82 ALA A CA 1
ATOM 640 C C . ALA A 1 82 ? 15.409 9.167 -19.434 1.00 97.56 82 ALA A C 1
ATOM 642 O O . ALA A 1 82 ? 14.234 8.834 -19.278 1.00 97.56 82 ALA A O 1
ATOM 643 N N . ASN A 1 83 ? 16.354 8.771 -18.571 1.00 97.88 83 ASN A N 1
ATOM 644 C CA . ASN A 1 83 ? 16.032 8.068 -17.324 1.00 97.88 83 ASN A CA 1
ATOM 645 C C . ASN A 1 83 ? 15.296 8.971 -16.311 1.00 97.88 83 ASN A C 1
ATOM 647 O O . ASN A 1 83 ? 14.514 8.460 -15.508 1.00 97.88 83 ASN A O 1
ATOM 651 N N . GLU A 1 84 ? 15.519 10.287 -16.327 1.00 98.19 84 GLU A N 1
ATOM 652 C CA . GLU A 1 84 ? 14.742 11.243 -15.526 1.00 98.19 84 GLU A CA 1
ATOM 653 C C . GLU A 1 84 ? 13.279 11.288 -15.994 1.00 98.19 84 GLU A C 1
ATOM 655 O O . GLU A 1 84 ? 12.370 11.204 -15.169 1.00 98.19 84 GLU A O 1
ATOM 660 N N . ASP A 1 85 ? 13.035 11.259 -17.306 1.00 98.31 85 ASP A N 1
ATOM 661 C CA . ASP A 1 85 ? 11.678 11.152 -17.861 1.00 98.31 85 ASP A CA 1
ATOM 662 C C . ASP A 1 85 ? 10.996 9.821 -17.492 1.00 98.31 85 ASP A C 1
ATOM 664 O O . ASP A 1 85 ? 9.793 9.776 -17.216 1.00 98.31 85 ASP A O 1
ATOM 668 N N . VAL A 1 86 ? 11.753 8.715 -17.454 1.00 98.38 86 VAL A N 1
ATOM 669 C CA . VAL A 1 86 ? 11.263 7.412 -16.955 1.00 98.38 86 VAL A CA 1
ATOM 670 C C . VAL A 1 86 ? 10.824 7.522 -15.493 1.00 98.38 86 VAL A C 1
ATOM 672 O O . VAL A 1 86 ? 9.736 7.063 -15.128 1.00 98.38 86 VAL A O 1
ATOM 675 N N . TYR A 1 87 ? 11.645 8.158 -14.656 1.00 98.56 87 TYR A N 1
ATOM 676 C CA . TYR A 1 87 ? 11.324 8.409 -13.253 1.00 98.56 87 TYR A CA 1
ATOM 677 C C . TYR A 1 87 ? 10.052 9.254 -13.093 1.00 98.56 87 TYR A C 1
ATOM 679 O O . TYR A 1 87 ? 9.178 8.899 -12.296 1.00 98.56 87 TYR A O 1
ATOM 687 N N . VAL A 1 88 ? 9.912 10.340 -13.861 1.00 98.56 88 VAL A N 1
ATOM 688 C CA . VAL A 1 88 ? 8.732 11.219 -13.809 1.00 98.56 88 VAL A CA 1
ATOM 689 C C . VAL A 1 88 ? 7.457 10.447 -14.146 1.00 98.56 88 VAL A C 1
ATOM 691 O O . VAL A 1 88 ? 6.480 10.553 -13.403 1.00 98.56 88 VAL A O 1
ATOM 694 N N . ARG A 1 89 ? 7.477 9.602 -15.184 1.00 98.62 89 ARG A N 1
ATOM 695 C CA . ARG A 1 89 ? 6.324 8.763 -15.552 1.00 98.62 89 ARG A CA 1
ATOM 696 C C . ARG A 1 89 ? 5.949 7.766 -14.456 1.00 98.62 89 ARG A C 1
ATOM 698 O O . ARG A 1 89 ? 4.770 7.625 -14.138 1.00 98.62 89 ARG A O 1
ATOM 705 N N . TYR A 1 90 ? 6.930 7.136 -13.799 1.00 98.56 90 TYR A N 1
ATOM 706 C CA . TYR A 1 90 ? 6.653 6.289 -12.631 1.00 98.56 90 TYR A CA 1
ATOM 707 C C . TYR A 1 90 ? 6.028 7.079 -11.482 1.00 98.56 90 TYR A C 1
ATOM 709 O O . TYR A 1 90 ? 5.067 6.620 -10.864 1.00 98.56 90 TYR A O 1
ATOM 717 N N . LYS A 1 91 ? 6.545 8.277 -11.195 1.00 98.56 91 LYS A N 1
ATOM 718 C CA . LYS A 1 91 ? 5.984 9.151 -10.164 1.00 98.56 91 LYS A CA 1
ATOM 719 C C . LYS A 1 91 ? 4.525 9.506 -10.473 1.00 98.56 91 LYS A C 1
ATOM 721 O O . LYS A 1 91 ? 3.686 9.372 -9.591 1.00 98.56 91 LYS A O 1
ATOM 726 N N . GLN A 1 92 ? 4.217 9.891 -11.711 1.00 98.69 92 GLN A N 1
ATOM 727 C CA . GLN A 1 92 ? 2.851 10.193 -12.148 1.00 98.69 92 GLN A CA 1
ATOM 728 C C . GLN A 1 92 ? 1.926 8.980 -11.998 1.00 98.69 92 GLN A C 1
ATOM 730 O O . GLN A 1 92 ? 0.882 9.094 -11.359 1.00 98.69 92 GLN A O 1
ATOM 735 N N . ALA A 1 93 ? 2.331 7.810 -12.505 1.00 98.69 93 ALA A N 1
ATOM 736 C CA . ALA A 1 93 ? 1.548 6.579 -12.395 1.00 98.69 93 ALA A CA 1
ATOM 737 C C . ALA A 1 93 ? 1.248 6.222 -10.930 1.00 98.69 93 ALA A C 1
ATOM 739 O O . ALA A 1 93 ? 0.106 5.925 -10.578 1.00 98.69 93 ALA A O 1
ATOM 740 N N . ARG A 1 94 ? 2.261 6.314 -10.058 1.00 98.62 94 ARG A N 1
ATOM 741 C CA . ARG A 1 94 ? 2.112 6.104 -8.613 1.00 98.62 94 ARG A CA 1
ATOM 742 C C . ARG A 1 94 ? 1.130 7.096 -7.999 1.00 98.62 94 ARG A C 1
ATOM 744 O O . ARG A 1 94 ? 0.241 6.681 -7.264 1.00 98.62 94 ARG A O 1
ATOM 751 N N . ASP A 1 95 ? 1.310 8.386 -8.259 1.00 98.56 95 ASP A N 1
ATOM 752 C CA . ASP A 1 95 ? 0.528 9.436 -7.610 1.00 98.56 95 ASP A CA 1
ATOM 753 C C . ASP A 1 95 ? -0.950 9.341 -8.024 1.00 98.56 95 ASP A C 1
ATOM 755 O O . ASP A 1 95 ? -1.824 9.419 -7.163 1.00 98.56 95 ASP A O 1
ATOM 759 N N . ILE A 1 96 ? -1.253 9.075 -9.301 1.00 98.56 96 ILE A N 1
ATOM 760 C CA . ILE A 1 96 ? -2.636 8.833 -9.748 1.00 98.56 96 ILE A CA 1
ATOM 761 C C . ILE A 1 96 ? -3.206 7.592 -9.043 1.00 98.56 96 ILE A C 1
ATOM 763 O O . ILE A 1 96 ? -4.293 7.664 -8.470 1.00 98.56 96 ILE A O 1
ATOM 767 N N . ALA A 1 97 ? -2.464 6.478 -9.018 1.00 98.69 97 ALA A N 1
ATOM 768 C CA . ALA A 1 97 ? -2.931 5.233 -8.408 1.00 98.69 97 ALA A CA 1
ATOM 769 C C . ALA A 1 97 ? -3.227 5.378 -6.906 1.00 98.69 97 ALA A C 1
ATOM 771 O O . ALA A 1 97 ? -4.267 4.920 -6.431 1.00 98.69 97 ALA A O 1
ATOM 772 N N . VAL A 1 98 ? -2.339 6.038 -6.156 1.00 98.31 98 VAL A N 1
ATOM 773 C CA . VAL A 1 98 ? -2.508 6.273 -4.713 1.00 98.31 98 VAL A CA 1
ATOM 774 C C . VAL A 1 98 ? -3.732 7.143 -4.437 1.00 98.31 98 VAL A C 1
ATOM 776 O O . VAL A 1 98 ? -4.518 6.815 -3.550 1.00 98.31 98 VAL A O 1
ATOM 779 N N . ASN A 1 99 ? -3.941 8.205 -5.219 1.00 98.25 99 ASN A N 1
ATOM 780 C CA . ASN A 1 99 ? -5.107 9.076 -5.056 1.00 98.25 99 ASN A CA 1
ATOM 781 C C . ASN A 1 99 ? -6.425 8.348 -5.368 1.00 98.25 99 ASN A C 1
ATOM 783 O O . ASN A 1 99 ? -7.410 8.532 -4.653 1.00 98.25 99 ASN A O 1
ATOM 787 N N . LEU A 1 100 ? -6.451 7.491 -6.398 1.00 98.38 100 LEU A N 1
ATOM 788 C CA . LEU A 1 100 ? -7.618 6.654 -6.696 1.00 98.38 100 LEU A CA 1
ATOM 789 C C . LEU A 1 100 ? -7.924 5.694 -5.543 1.00 98.38 100 LEU A C 1
ATOM 791 O O . LEU A 1 100 ? -9.074 5.592 -5.113 1.00 98.38 100 LEU A O 1
ATOM 795 N N . VAL A 1 101 ? -6.898 5.028 -5.004 1.00 98.31 101 VAL A N 1
ATOM 796 C CA . VAL A 1 101 ? -7.054 4.148 -3.841 1.00 98.31 101 VAL A CA 1
ATOM 797 C C . VAL A 1 101 ? -7.576 4.916 -2.635 1.00 98.31 101 VAL A C 1
ATOM 799 O O . VAL A 1 101 ? -8.510 4.443 -1.992 1.00 98.31 101 VAL A O 1
ATOM 802 N N . GLU A 1 102 ? -7.028 6.090 -2.328 1.00 96.75 102 GLU A N 1
ATOM 803 C CA . GLU A 1 102 ? -7.481 6.902 -1.196 1.00 96.75 102 GLU A CA 1
ATOM 804 C C . GLU A 1 102 ? -8.958 7.297 -1.338 1.00 96.75 102 GLU A C 1
ATOM 806 O O . GLU A 1 102 ? -9.752 7.083 -0.414 1.00 96.75 102 GLU A O 1
ATOM 811 N N . LEU A 1 103 ? -9.343 7.825 -2.504 1.00 97.38 103 LEU A N 1
ATOM 812 C CA . LEU A 1 103 ? -10.713 8.244 -2.789 1.00 97.38 103 LEU A CA 1
ATOM 813 C C . LEU A 1 103 ? -11.695 7.080 -2.628 1.00 97.38 103 LEU A C 1
ATOM 815 O O . LEU A 1 103 ? -12.673 7.189 -1.887 1.00 97.38 103 LEU A O 1
ATOM 819 N N . HIS A 1 104 ? -11.423 5.953 -3.286 1.00 97.94 104 HIS A N 1
ATOM 820 C CA . HIS A 1 104 ? -12.325 4.807 -3.253 1.00 97.94 104 HIS A CA 1
ATOM 821 C C . HIS A 1 104 ? -12.319 4.099 -1.896 1.00 97.94 104 HIS A C 1
ATOM 823 O O . HIS A 1 104 ? -13.371 3.641 -1.457 1.00 97.94 104 HIS A O 1
ATOM 829 N N . SER A 1 105 ? -11.198 4.092 -1.166 1.00 97.12 105 SER A N 1
ATOM 830 C CA . SER A 1 105 ? -11.163 3.612 0.224 1.00 97.12 105 SER A CA 1
ATOM 831 C C . SER A 1 105 ? -12.102 4.427 1.107 1.00 97.12 105 SER A C 1
ATOM 833 O O . SER A 1 105 ? -12.823 3.861 1.928 1.00 97.12 105 SER A O 1
ATOM 835 N N . ARG A 1 106 ? -12.138 5.754 0.916 1.00 95.06 106 ARG A N 1
ATOM 836 C CA . ARG A 1 106 ? -13.053 6.642 1.640 1.00 95.06 106 ARG A CA 1
ATOM 837 C C . ARG A 1 106 ? -14.507 6.366 1.272 1.00 95.06 106 ARG A C 1
ATOM 839 O O . ARG A 1 106 ? -15.317 6.251 2.182 1.00 95.06 106 ARG A O 1
ATOM 846 N N . LEU A 1 107 ? -14.823 6.218 -0.017 1.00 95.69 107 LEU A N 1
ATOM 847 C CA . LEU A 1 107 ? -16.176 5.882 -0.484 1.00 95.69 107 LEU A CA 1
ATOM 848 C C . LEU A 1 107 ? -16.668 4.552 0.101 1.00 95.69 107 LEU A C 1
ATOM 850 O O . LEU A 1 107 ? -17.798 4.465 0.575 1.00 95.69 107 LEU A O 1
ATOM 854 N N . ILE A 1 108 ? -15.805 3.531 0.125 1.00 95.69 108 ILE A N 1
ATOM 855 C CA . ILE A 1 108 ? -16.111 2.245 0.760 1.00 95.69 108 ILE A CA 1
ATOM 856 C C . ILE A 1 108 ? -16.372 2.463 2.253 1.00 95.69 108 ILE A C 1
ATOM 858 O O . ILE A 1 108 ? -17.451 2.128 2.735 1.00 95.69 108 ILE A O 1
ATOM 862 N N . ALA A 1 109 ? -1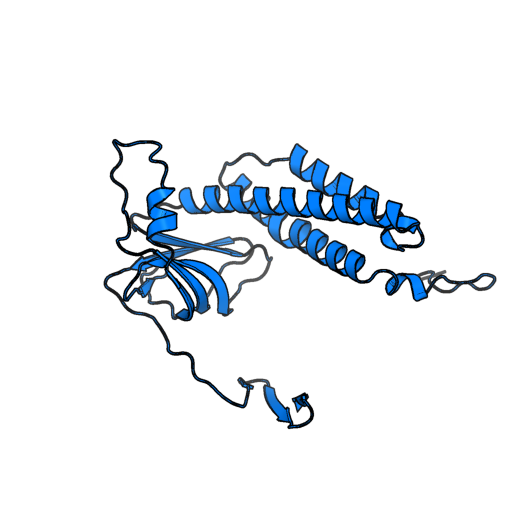5.427 3.074 2.974 1.00 94.12 109 ALA A N 1
ATOM 863 C CA . ALA A 1 109 ? -15.508 3.250 4.422 1.00 94.12 109 ALA A CA 1
ATOM 864 C C . ALA A 1 109 ? -16.755 4.030 4.873 1.00 94.12 109 ALA A C 1
ATOM 866 O O . ALA A 1 109 ? -17.364 3.671 5.879 1.00 94.12 109 ALA A O 1
ATOM 867 N N . THR A 1 110 ? -17.159 5.069 4.134 1.00 90.81 110 THR A N 1
ATOM 868 C CA . THR A 1 110 ? -18.331 5.895 4.474 1.00 90.81 110 THR A CA 1
ATOM 869 C C . THR A 1 110 ? -19.664 5.290 4.035 1.00 90.81 110 THR A C 1
ATOM 871 O O . THR A 1 110 ? -20.707 5.721 4.524 1.00 90.81 110 THR A O 1
ATOM 874 N N . SER A 1 111 ? -19.656 4.300 3.136 1.00 90.31 111 SER A N 1
ATOM 875 C CA . SER A 1 111 ? -20.867 3.574 2.726 1.00 90.31 111 SER A CA 1
ATOM 876 C C . SER A 1 111 ? -21.333 2.542 3.763 1.00 90.31 111 SER A C 1
ATOM 878 O O . SER A 1 111 ? -22.511 2.173 3.791 1.00 90.31 111 SER A O 1
ATOM 880 N N . VAL A 1 112 ? -20.427 2.090 4.637 1.00 90.06 112 VAL A N 1
ATOM 881 C CA . VAL A 1 112 ? -20.733 1.136 5.708 1.00 90.06 112 VAL A CA 1
ATOM 882 C C . VAL A 1 112 ? -21.556 1.832 6.789 1.00 90.06 112 VAL A C 1
ATOM 884 O O . VAL A 1 112 ? -21.146 2.847 7.348 1.00 90.06 112 VAL A O 1
ATOM 887 N N . LYS A 1 113 ? -22.732 1.278 7.102 1.00 88.19 113 LYS A N 1
ATOM 888 C CA . LYS A 1 113 ? -23.595 1.803 8.165 1.00 88.19 113 LYS A CA 1
ATOM 889 C C . LYS A 1 113 ? -23.004 1.463 9.529 1.00 88.19 113 LYS A C 1
ATOM 891 O O . LYS A 1 113 ? -23.033 0.306 9.937 1.00 88.19 113 LYS A O 1
ATOM 896 N N . ASN A 1 114 ? -22.517 2.478 10.228 1.00 86.00 114 ASN A N 1
ATOM 897 C CA . ASN A 1 114 ? -22.013 2.372 11.588 1.00 86.00 114 ASN A CA 1
ATOM 898 C C . ASN A 1 114 ? -22.255 3.701 12.308 1.00 86.00 114 ASN A C 1
ATOM 900 O O . ASN A 1 114 ? -21.900 4.758 11.789 1.00 86.00 114 ASN A O 1
ATOM 904 N N . ASP A 1 115 ? -22.876 3.639 13.484 1.00 85.19 115 ASP A N 1
ATOM 905 C CA . ASP A 1 115 ? -23.244 4.819 14.276 1.00 85.19 115 ASP A CA 1
ATOM 906 C C . ASP A 1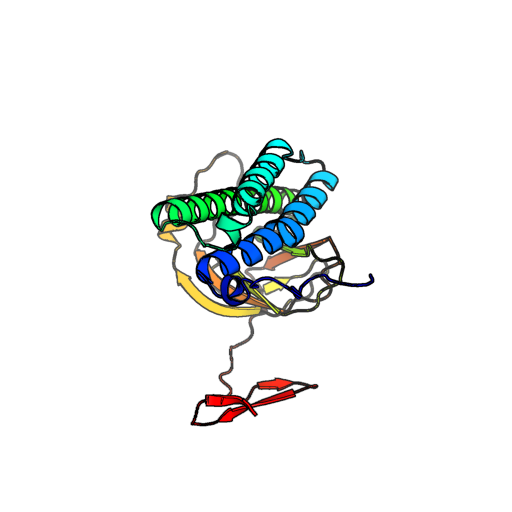 115 ? -22.108 5.289 15.205 1.00 85.19 115 ASP A C 1
ATOM 908 O O . ASP A 1 115 ? -22.285 6.214 15.998 1.00 85.19 115 ASP A O 1
ATOM 912 N N . ALA A 1 116 ? -20.940 4.646 15.143 1.00 86.56 116 ALA A N 1
ATOM 913 C CA . ALA A 1 116 ? -19.765 5.063 15.888 1.00 86.56 116 ALA A CA 1
ATOM 914 C C . ALA A 1 116 ? -19.188 6.387 15.369 1.00 86.56 116 ALA A C 1
ATOM 916 O O . ALA A 1 116 ? -19.104 6.631 14.168 1.00 86.56 116 ALA A O 1
ATOM 917 N N . GLU A 1 117 ? -18.687 7.205 16.294 1.00 84.62 117 GLU A N 1
ATOM 918 C CA . GLU A 1 117 ? -18.073 8.501 15.976 1.00 84.62 117 GLU A CA 1
ATOM 919 C C . GLU A 1 117 ? -16.749 8.369 15.206 1.00 84.62 117 GLU A C 1
ATOM 921 O O . GLU A 1 117 ? -16.355 9.270 14.467 1.00 84.62 117 GLU A O 1
ATOM 926 N N . MET A 1 118 ? -16.038 7.254 15.392 1.00 88.44 118 MET A N 1
ATOM 927 C CA . MET A 1 118 ? -14.766 6.967 14.734 1.00 88.44 118 MET A CA 1
ATOM 928 C C . MET A 1 118 ? -14.693 5.488 14.360 1.00 88.44 118 MET A C 1
ATOM 930 O O . MET A 1 118 ? -14.966 4.612 15.186 1.00 88.44 118 MET A O 1
ATOM 934 N N . THR A 1 119 ? -14.271 5.210 13.128 1.00 92.62 119 THR A N 1
ATOM 935 C CA . THR A 1 119 ? -14.114 3.849 12.613 1.00 92.62 119 THR A CA 1
ATOM 936 C C . THR A 1 119 ? -12.792 3.683 11.873 1.00 92.62 119 THR A C 1
ATOM 938 O O . THR A 1 119 ? -12.242 4.631 11.311 1.00 92.62 119 THR A O 1
ATOM 941 N N . PHE A 1 120 ? -12.287 2.453 11.849 1.00 93.00 120 PHE A N 1
ATOM 942 C CA . PHE A 1 120 ? -11.231 2.022 10.940 1.00 93.00 120 PHE A CA 1
ATOM 943 C C . PHE A 1 120 ? -11.789 0.981 9.989 1.00 93.00 120 PHE A C 1
ATOM 945 O O . PHE A 1 120 ? -12.362 -0.009 10.423 1.00 93.00 120 PHE A O 1
ATOM 952 N N . THR A 1 121 ? -11.600 1.184 8.690 1.00 94.50 121 THR A N 1
ATOM 953 C CA . THR A 1 121 ? -11.971 0.189 7.681 1.00 94.50 121 THR A CA 1
ATOM 954 C C . THR A 1 121 ? -10.700 -0.442 7.141 1.00 94.50 121 THR A C 1
ATOM 956 O O . THR A 1 121 ? -9.840 0.252 6.602 1.00 94.50 121 THR A O 1
ATOM 959 N N . LEU A 1 122 ? -10.569 -1.754 7.309 1.00 93.88 122 LEU A N 1
ATOM 960 C CA . LEU A 1 122 ? -9.471 -2.533 6.753 1.00 93.88 122 LEU A CA 1
ATOM 961 C C . LEU A 1 122 ? -9.959 -3.206 5.478 1.00 93.88 122 LEU A C 1
ATOM 963 O O . LEU A 1 122 ? -10.939 -3.944 5.514 1.00 93.88 122 LEU A O 1
ATOM 967 N N . ILE A 1 123 ? -9.264 -2.968 4.370 1.00 95.44 123 ILE A N 1
ATOM 968 C CA . ILE A 1 123 ? -9.600 -3.529 3.060 1.00 95.44 123 ILE A CA 1
ATOM 969 C C . ILE A 1 123 ? -8.510 -4.529 2.676 1.00 95.44 123 ILE A C 1
ATOM 971 O O . ILE A 1 123 ? -7.331 -4.183 2.608 1.00 95.44 123 ILE A O 1
ATOM 975 N N . ASN A 1 124 ? -8.902 -5.774 2.428 1.00 95.81 124 ASN A N 1
ATOM 976 C CA . ASN A 1 124 ? -8.029 -6.827 1.937 1.00 95.81 124 ASN A CA 1
ATOM 977 C C . ASN A 1 124 ? -8.259 -7.041 0.442 1.00 95.81 124 ASN A C 1
ATOM 979 O O . ASN A 1 124 ? -9.271 -7.599 0.024 1.00 95.81 124 ASN A O 1
ATOM 983 N N . THR A 1 125 ? -7.282 -6.627 -0.356 1.00 96.31 125 THR A N 1
ATOM 984 C CA . THR A 1 125 ? -7.307 -6.726 -1.819 1.00 96.31 125 THR A CA 1
ATOM 985 C C . THR A 1 125 ? -6.813 -8.075 -2.346 1.00 96.31 125 THR A C 1
ATOM 987 O O . THR A 1 125 ? -6.872 -8.319 -3.548 1.00 96.31 125 THR A O 1
ATOM 990 N N . LEU A 1 126 ? -6.333 -8.966 -1.472 1.00 94.62 126 LEU A N 1
ATOM 991 C CA . LEU A 1 126 ? -5.795 -10.270 -1.855 1.00 94.62 126 LEU A CA 1
ATOM 992 C C . LEU A 1 126 ? -6.891 -11.347 -1.899 1.00 94.62 126 LEU A C 1
ATOM 994 O O . LEU A 1 126 ? -7.839 -11.297 -1.113 1.00 94.62 126 LEU A O 1
ATOM 998 N N . PRO A 1 127 ? -6.736 -12.394 -2.733 1.00 93.50 127 PRO A N 1
ATOM 999 C CA . PRO A 1 127 ? -7.710 -13.483 -2.860 1.00 93.50 127 PRO A CA 1
ATOM 1000 C C . PRO A 1 127 ? -7.665 -14.491 -1.697 1.00 93.50 127 PRO A C 1
ATOM 1002 O O . PRO A 1 127 ? -8.246 -15.568 -1.786 1.00 93.50 127 PRO A O 1
ATOM 1005 N N . GLN A 1 128 ? -6.959 -14.172 -0.612 1.00 94.19 128 GLN A N 1
ATOM 1006 C CA . GLN A 1 128 ? -6.778 -15.032 0.553 1.00 94.19 128 GLN A CA 1
ATOM 1007 C C . GLN A 1 128 ? -7.200 -14.287 1.816 1.00 94.19 128 GLN A C 1
ATOM 1009 O O . GLN A 1 128 ? -7.015 -13.074 1.927 1.00 94.19 128 GLN A O 1
ATOM 1014 N N . LYS A 1 129 ? -7.757 -15.027 2.774 1.00 94.56 129 LYS A N 1
ATOM 1015 C CA . LYS A 1 129 ? -8.111 -14.508 4.098 1.00 94.56 129 LYS A CA 1
ATOM 1016 C C . LYS A 1 129 ? -6.845 -14.126 4.869 1.00 94.56 129 LYS A C 1
ATOM 1018 O O . LYS A 1 129 ? -5.834 -14.816 4.752 1.00 94.56 129 LYS A O 1
ATOM 1023 N N . ARG A 1 130 ? -6.903 -13.056 5.668 1.00 92.19 130 ARG A N 1
ATOM 1024 C CA . ARG A 1 130 ? -5.748 -12.552 6.430 1.00 92.19 130 ARG A CA 1
ATOM 1025 C C . ARG A 1 130 ? -6.013 -12.500 7.930 1.00 92.19 130 ARG A C 1
ATOM 1027 O O . ARG A 1 130 ? -7.075 -12.059 8.362 1.00 92.19 130 ARG A O 1
ATOM 1034 N N . ASN A 1 131 ? -5.003 -12.919 8.691 1.00 90.25 131 ASN A N 1
ATOM 1035 C CA . ASN A 1 131 ? -4.977 -12.967 10.157 1.00 90.25 131 ASN A CA 1
ATOM 1036 C C . ASN A 1 131 ? -3.672 -12.343 10.688 1.00 90.25 131 ASN A C 1
ATOM 1038 O O . ASN A 1 131 ? -3.027 -12.888 11.582 1.00 90.25 131 ASN A O 1
ATOM 1042 N N . ASP A 1 132 ? -3.243 -11.241 10.074 1.00 88.50 132 ASP A N 1
ATOM 1043 C CA . ASP A 1 132 ? -1.929 -10.648 10.321 1.00 88.50 132 ASP A CA 1
ATOM 1044 C C . ASP A 1 132 ? -2.017 -9.450 11.276 1.00 88.50 132 ASP A C 1
ATOM 1046 O O . ASP A 1 132 ? -3.077 -8.853 11.487 1.00 88.50 132 ASP A O 1
ATOM 1050 N N . THR A 1 133 ? -0.872 -9.024 11.803 1.00 92.25 133 THR A N 1
ATOM 1051 C CA . THR A 1 133 ? -0.753 -7.702 12.424 1.00 92.25 133 THR A CA 1
ATOM 1052 C C . THR A 1 133 ? -0.555 -6.652 11.335 1.00 92.25 133 THR A C 1
ATOM 1054 O O . THR A 1 133 ? 0.424 -6.698 10.591 1.00 92.25 133 THR A O 1
ATOM 1057 N N . VAL A 1 134 ? -1.469 -5.687 11.247 1.00 92.88 134 VAL A N 1
ATOM 1058 C CA . VAL A 1 134 ? -1.381 -4.574 10.294 1.00 92.88 134 VAL A CA 1
ATOM 1059 C C . VAL A 1 134 ? -0.746 -3.377 10.986 1.00 92.88 134 VAL A C 1
ATOM 1061 O O . VAL A 1 134 ? -1.270 -2.896 11.988 1.00 92.88 134 VAL A O 1
ATOM 1064 N N . VAL A 1 135 ? 0.369 -2.888 10.444 1.00 94.50 135 VAL A N 1
ATOM 1065 C CA . VAL A 1 135 ? 1.006 -1.642 10.886 1.00 94.50 135 VAL A CA 1
ATOM 1066 C C . VAL A 1 135 ? 0.570 -0.522 9.955 1.00 94.50 135 VAL A C 1
ATOM 1068 O O . VAL A 1 135 ? 0.810 -0.587 8.751 1.00 94.50 135 VAL A O 1
ATOM 1071 N N . VAL A 1 136 ? -0.079 0.498 10.506 1.00 92.75 136 VAL A N 1
ATOM 1072 C CA . VAL A 1 136 ? -0.619 1.616 9.731 1.00 92.75 136 VAL A CA 1
ATOM 1073 C C . VAL A 1 136 ? -0.344 2.938 10.429 1.00 92.75 136 VAL A C 1
ATOM 1075 O O . VAL A 1 136 ? -0.416 3.043 11.653 1.00 92.75 136 VAL A O 1
ATOM 1078 N N . LYS A 1 137 ? -0.040 3.961 9.631 1.00 93.75 137 LYS A N 1
ATOM 1079 C CA . LYS A 1 137 ? 0.028 5.343 10.088 1.00 93.75 137 LYS A CA 1
ATOM 1080 C C . LYS A 1 137 ? -1.349 5.981 9.927 1.00 93.75 137 LYS A C 1
ATOM 1082 O O . LYS A 1 137 ? -1.871 6.030 8.817 1.00 93.75 137 LYS A O 1
ATOM 1087 N N . THR A 1 138 ? -1.953 6.425 11.023 1.00 91.44 138 THR A N 1
ATOM 1088 C CA . THR A 1 138 ? -3.322 6.960 11.032 1.00 91.44 138 THR A CA 1
ATOM 1089 C C . THR A 1 138 ? -3.519 7.989 12.144 1.00 91.44 138 THR A C 1
ATOM 1091 O O . THR A 1 138 ? -2.632 8.216 12.967 1.00 91.44 138 THR A O 1
ATOM 1094 N N . TYR A 1 139 ? -4.694 8.612 12.172 1.00 90.75 139 TYR A N 1
ATOM 1095 C CA . TYR A 1 139 ? -5.109 9.516 13.234 1.00 90.75 139 TYR A CA 1
ATOM 1096 C C . TYR A 1 139 ? -5.932 8.763 14.280 1.00 90.75 139 TYR A C 1
ATOM 1098 O O . TYR A 1 139 ? -6.909 8.090 13.952 1.00 90.75 139 TYR A O 1
ATOM 1106 N N . ILE A 1 140 ? -5.541 8.891 15.544 1.00 90.81 140 ILE A N 1
ATOM 1107 C CA . ILE A 1 140 ? -6.229 8.303 16.698 1.00 90.81 140 ILE A CA 1
ATOM 1108 C C . ILE A 1 140 ? -6.681 9.408 17.661 1.00 90.81 140 ILE A C 1
ATOM 1110 O O . ILE A 1 140 ? -6.048 10.473 17.720 1.00 90.81 140 ILE A O 1
ATOM 1114 N N . PRO A 1 141 ? -7.757 9.181 18.436 1.00 87.50 141 PRO A N 1
ATOM 1115 C CA . PRO A 1 141 ? -8.113 10.093 19.511 1.00 87.50 141 PRO A CA 1
ATOM 1116 C C . PRO A 1 141 ? -7.029 10.073 20.596 1.00 87.50 141 PRO A C 1
ATOM 1118 O O . PRO A 1 141 ? -6.345 9.070 20.808 1.00 87.50 141 PRO A O 1
ATOM 1121 N N . GLY A 1 142 ? -6.872 11.184 21.313 1.00 83.31 142 GLY A N 1
ATOM 1122 C CA . GLY A 1 142 ? -6.082 11.181 22.543 1.00 83.31 142 GLY A CA 1
ATOM 1123 C C . GLY A 1 142 ? -6.765 10.401 23.672 1.00 83.31 142 GLY A C 1
ATOM 1124 O O . GLY A 1 142 ? -7.989 10.321 23.735 1.00 83.31 142 GLY A O 1
ATOM 1125 N N . GLY A 1 143 ? -5.964 9.888 24.608 1.00 84.56 143 GLY A N 1
ATOM 1126 C CA . GLY A 1 143 ? -6.451 9.108 25.749 1.00 84.56 143 GLY A CA 1
ATOM 1127 C C . GLY A 1 143 ? -6.499 7.605 25.470 1.00 84.56 143 GLY A C 1
ATOM 1128 O O . GLY A 1 143 ? -5.857 7.113 24.544 1.00 84.56 143 GLY A O 1
ATOM 1129 N N . ASN A 1 144 ? -7.229 6.873 26.313 1.00 88.44 144 ASN A N 1
ATOM 1130 C CA . ASN A 1 144 ? -7.439 5.438 26.133 1.00 88.44 144 ASN A CA 1
ATOM 1131 C C . ASN A 1 144 ? -8.589 5.199 25.153 1.00 88.44 144 ASN A C 1
ATOM 1133 O O . ASN A 1 144 ? -9.586 5.918 25.184 1.00 88.44 144 ASN A O 1
ATOM 1137 N N . PHE A 1 145 ? -8.457 4.178 24.313 1.00 92.44 145 PHE A N 1
ATOM 1138 C CA . PHE A 1 145 ? -9.549 3.699 23.479 1.00 92.44 145 PHE A CA 1
ATOM 1139 C C . PHE A 1 145 ? -9.463 2.183 23.305 1.00 92.44 145 PHE A C 1
ATOM 1141 O O . PHE A 1 145 ? -8.413 1.565 23.491 1.00 92.44 145 PHE A O 1
ATOM 1148 N N . ALA A 1 146 ? -10.587 1.563 22.969 1.00 94.62 146 ALA A N 1
ATOM 1149 C CA . ALA A 1 146 ? -10.631 0.197 22.479 1.00 94.62 146 ALA A CA 1
ATOM 1150 C C . ALA A 1 146 ? -10.944 0.197 20.985 1.00 94.62 146 ALA A C 1
ATOM 1152 O O . ALA A 1 146 ? -11.766 0.982 20.517 1.00 94.62 146 ALA A O 1
ATOM 1153 N N . ILE A 1 147 ? -10.314 -0.717 20.255 1.00 95.00 147 ILE A N 1
ATOM 1154 C CA . ILE A 1 147 ? -10.750 -1.098 18.914 1.00 95.00 147 ILE A CA 1
ATOM 1155 C C . ILE A 1 147 ? -11.718 -2.268 19.082 1.00 95.00 147 ILE A C 1
ATOM 1157 O O . ILE A 1 147 ? -11.382 -3.247 19.750 1.00 95.00 147 ILE A O 1
ATOM 1161 N N . LEU A 1 148 ? -12.919 -2.154 18.523 1.00 94.12 148 LEU A N 1
ATOM 1162 C CA . LEU A 1 148 ? -13.959 -3.178 18.574 1.00 94.12 148 LEU A CA 1
ATOM 1163 C C . LEU A 1 148 ? -14.231 -3.715 17.169 1.00 94.12 148 LEU A C 1
ATOM 1165 O O . LEU A 1 148 ? -14.359 -2.928 16.233 1.00 94.12 148 LEU A O 1
ATOM 1169 N N . ASP A 1 149 ? -14.329 -5.036 17.027 1.00 92.50 149 ASP A N 1
ATOM 1170 C CA . ASP A 1 149 ? -14.788 -5.664 15.786 1.00 92.50 149 ASP A CA 1
ATOM 1171 C C . ASP A 1 149 ? -16.312 -5.499 15.594 1.00 92.50 149 ASP A C 1
ATOM 1173 O O . ASP A 1 149 ? -17.025 -4.996 16.466 1.00 92.50 149 ASP A O 1
ATOM 1177 N N . GLU A 1 150 ? -16.836 -5.963 14.458 1.00 88.12 150 GLU A N 1
ATOM 1178 C CA . GLU A 1 150 ? -18.273 -5.912 14.137 1.00 88.12 150 GLU A CA 1
ATOM 1179 C C . GLU A 1 150 ? -19.155 -6.709 15.120 1.00 88.12 150 GLU A C 1
ATOM 1181 O O . GLU A 1 150 ? -20.362 -6.489 15.201 1.00 88.12 150 GLU A O 1
ATOM 1186 N N . LYS A 1 151 ? -18.563 -7.632 15.889 1.00 89.62 151 LYS A N 1
ATOM 1187 C CA . LYS A 1 151 ? -19.237 -8.434 16.921 1.00 89.62 151 LYS A CA 1
ATOM 1188 C C . LYS A 1 151 ? -19.122 -7.799 18.315 1.00 89.62 151 LYS A C 1
ATOM 1190 O O . LYS A 1 151 ? -19.671 -8.347 19.270 1.00 89.62 151 LYS A O 1
ATOM 1195 N N . GLY A 1 152 ? -18.423 -6.670 18.449 1.00 90.19 152 GLY A N 1
ATOM 1196 C CA . GLY A 1 152 ? -18.161 -5.987 19.715 1.00 90.19 152 GLY A CA 1
ATOM 1197 C C . GLY A 1 152 ? -17.006 -6.576 20.533 1.00 90.19 152 GLY A C 1
ATOM 1198 O O . GLY A 1 152 ? -16.822 -6.188 21.689 1.00 90.19 152 GLY A O 1
ATOM 1199 N N . ASN A 1 153 ? -16.215 -7.496 19.977 1.00 93.19 153 ASN A N 1
ATOM 1200 C CA . ASN A 1 153 ? -15.030 -8.019 20.649 1.00 93.19 153 ASN A CA 1
ATOM 1201 C C . ASN A 1 153 ? -13.889 -7.008 20.580 1.00 93.19 153 ASN A C 1
ATOM 1203 O O . ASN A 1 153 ? -13.689 -6.332 19.572 1.00 93.19 153 ASN A O 1
ATOM 1207 N N . LYS A 1 154 ? -13.091 -6.948 21.647 1.00 94.62 154 LYS A N 1
ATOM 1208 C CA . LYS A 1 154 ? -11.898 -6.102 21.684 1.00 94.62 154 LYS A CA 1
ATOM 1209 C C . LYS A 1 154 ? -10.803 -6.665 20.784 1.00 94.62 154 LYS A C 1
ATOM 1211 O O . LYS A 1 154 ? -10.419 -7.823 20.921 1.00 94.62 154 LYS A O 1
ATOM 1216 N N . VAL A 1 155 ? -10.268 -5.798 19.937 1.00 94.69 155 VAL A N 1
ATOM 1217 C CA . VAL A 1 155 ? -9.122 -6.047 19.070 1.00 94.69 155 VAL A CA 1
ATOM 1218 C C . VAL A 1 155 ? -7.889 -5.414 19.704 1.00 94.69 155 VAL A C 1
ATOM 1220 O O . VAL A 1 155 ? -7.880 -4.225 20.039 1.00 94.69 155 VAL A O 1
ATOM 1223 N N . ASP A 1 156 ? -6.850 -6.223 19.892 1.00 95.38 156 ASP A N 1
ATOM 1224 C CA . ASP A 1 156 ? -5.589 -5.773 20.473 1.00 95.38 156 ASP A CA 1
ATOM 1225 C C . ASP A 1 156 ? -4.848 -4.840 19.508 1.00 95.38 156 ASP A C 1
ATOM 1227 O O . ASP A 1 156 ? -4.726 -5.123 18.310 1.00 95.38 156 ASP A O 1
ATOM 1231 N N . TYR A 1 157 ? -4.299 -3.750 20.041 1.00 95.12 157 TYR A N 1
ATOM 1232 C CA . TYR A 1 157 ? -3.432 -2.854 19.280 1.00 95.12 157 TYR A CA 1
ATOM 1233 C C . TYR A 1 157 ? -2.264 -2.334 20.114 1.00 95.12 157 TYR A C 1
ATOM 1235 O O . TYR A 1 157 ? -2.336 -2.284 21.339 1.00 95.12 157 TYR A O 1
ATOM 1243 N N . THR A 1 158 ? -1.206 -1.888 19.445 1.00 95.12 158 THR A N 1
ATOM 1244 C CA . THR A 1 158 ? -0.039 -1.259 20.072 1.00 95.12 158 THR A CA 1
ATOM 1245 C C . THR A 1 158 ? 0.291 0.034 19.342 1.00 95.12 158 THR A C 1
ATOM 1247 O O . THR A 1 158 ? 0.413 0.046 18.118 1.00 95.12 158 THR A O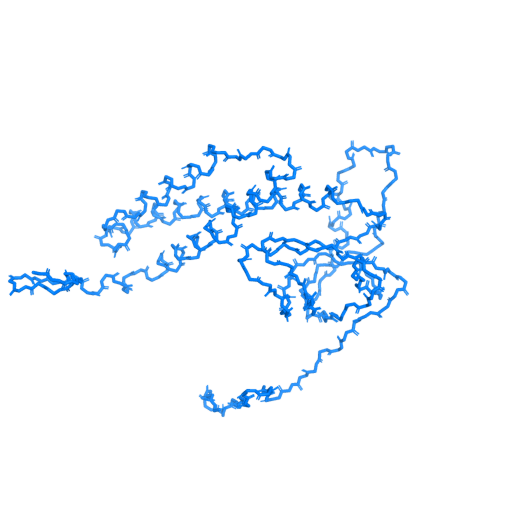 1
ATOM 1250 N N . VAL A 1 159 ? 0.463 1.128 20.085 1.00 94.12 159 VAL A N 1
ATOM 1251 C CA . VAL A 1 159 ? 0.994 2.383 19.536 1.00 94.12 159 VAL A CA 1
ATOM 1252 C C . VAL A 1 159 ? 2.517 2.286 19.513 1.00 94.12 159 VAL A C 1
ATOM 1254 O O . VAL A 1 159 ? 3.135 2.124 20.563 1.00 94.12 159 VAL A O 1
ATOM 1257 N N . ILE A 1 160 ? 3.114 2.350 18.324 1.00 93.44 160 ILE A N 1
ATOM 1258 C CA . ILE A 1 160 ? 4.570 2.259 18.129 1.00 93.44 160 ILE A CA 1
ATOM 1259 C C . ILE A 1 160 ? 5.206 3.629 18.363 1.00 93.44 160 ILE A C 1
ATOM 1261 O O . ILE A 1 160 ? 6.176 3.765 19.102 1.00 93.44 160 ILE A O 1
ATOM 1265 N N . GLU A 1 161 ? 4.622 4.654 17.752 1.00 93.12 161 GLU A N 1
ATOM 1266 C CA . GLU A 1 161 ? 5.018 6.051 17.889 1.00 93.12 161 GLU A CA 1
ATOM 1267 C C . GLU A 1 161 ? 3.798 6.943 17.661 1.00 93.12 161 GLU A C 1
ATOM 1269 O O . GLU A 1 161 ? 2.850 6.557 16.972 1.00 93.12 161 GLU A O 1
ATOM 1274 N N . SER A 1 162 ? 3.810 8.140 18.244 1.00 93.75 162 SER A N 1
ATOM 1275 C CA . SER A 1 162 ? 2.739 9.115 18.059 1.00 93.75 162 SER A CA 1
ATOM 1276 C C . SER A 1 162 ? 3.253 10.541 18.165 1.00 93.75 162 SER A C 1
ATOM 1278 O O . SER A 1 162 ? 4.113 10.833 18.999 1.00 93.75 162 SER A O 1
ATOM 1280 N N . ARG A 1 163 ? 2.658 11.439 17.385 1.00 93.50 163 ARG A N 1
ATOM 1281 C CA . ARG A 1 163 ? 2.880 12.881 17.421 1.00 93.50 163 ARG A CA 1
ATOM 1282 C C . ARG A 1 163 ? 1.548 13.601 17.593 1.00 93.50 163 ARG A C 1
ATOM 1284 O O . ARG A 1 163 ? 0.566 13.277 16.933 1.00 93.50 163 ARG A O 1
ATOM 1291 N N . ASP A 1 164 ? 1.531 14.610 18.456 1.00 92.38 164 ASP A N 1
ATOM 1292 C CA . ASP A 1 164 ? 0.370 15.483 18.617 1.00 92.38 164 ASP A CA 1
ATOM 1293 C C . ASP A 1 164 ? 0.245 16.439 17.425 1.00 92.38 164 ASP A C 1
ATOM 1295 O O . ASP A 1 164 ? 1.182 17.185 17.126 1.00 92.38 164 ASP A O 1
ATOM 1299 N N . LEU A 1 165 ? -0.898 16.389 16.739 1.00 89.69 165 LEU A N 1
ATOM 1300 C CA . LEU A 1 165 ? -1.245 17.271 15.622 1.00 89.69 165 LEU A CA 1
ATOM 1301 C C . LEU A 1 165 ? -2.604 17.950 15.834 1.00 89.69 165 LEU A C 1
ATOM 1303 O O . LEU A 1 165 ? -3.224 18.400 14.871 1.00 89.69 165 LEU A O 1
ATOM 1307 N N . THR A 1 166 ? -3.063 18.051 17.084 1.00 86.50 166 THR A N 1
ATOM 1308 C CA . THR A 1 166 ? -4.394 18.574 17.422 1.00 86.50 166 THR A CA 1
ATOM 1309 C C . THR A 1 166 ? -4.653 19.949 16.801 1.00 86.50 166 THR A C 1
ATOM 1311 O O . THR A 1 166 ? -5.613 20.102 16.048 1.00 86.50 166 THR A O 1
ATOM 1314 N N . ASP A 1 167 ? -3.767 20.924 17.019 1.00 84.25 167 ASP A N 1
ATOM 1315 C CA . ASP A 1 167 ? -3.951 22.292 16.507 1.00 84.25 167 ASP A CA 1
ATOM 1316 C C . ASP A 1 167 ? -3.964 22.350 14.973 1.00 84.25 167 ASP A C 1
ATOM 1318 O O . ASP A 1 167 ? -4.745 23.086 14.367 1.00 84.25 167 ASP A O 1
ATOM 1322 N N . TYR A 1 168 ? -3.122 21.541 14.327 1.00 84.31 168 TYR A N 1
ATOM 1323 C CA . TYR A 1 168 ? -3.034 21.481 12.870 1.00 84.31 168 TYR A CA 1
ATOM 1324 C C . TYR A 1 168 ? -4.316 20.904 12.257 1.00 84.31 168 TYR A C 1
ATOM 1326 O O . TYR A 1 168 ? -4.911 21.516 11.374 1.00 84.31 168 TYR A O 1
ATOM 1334 N N . VAL A 1 169 ? -4.785 19.760 12.760 1.00 82.62 169 VAL A N 1
ATOM 1335 C CA . VAL A 1 169 ? -5.975 19.087 12.219 1.00 82.62 169 VAL A CA 1
ATOM 1336 C C . VAL A 1 169 ? -7.239 19.907 12.484 1.00 82.62 169 VAL A C 1
ATOM 1338 O O . VAL A 1 169 ? -8.067 20.091 11.587 1.00 82.62 169 VAL A O 1
ATOM 1341 N N . LEU A 1 170 ? -7.385 20.453 13.695 1.00 80.94 170 LEU A N 1
ATOM 1342 C CA . LEU A 1 170 ? -8.565 21.240 1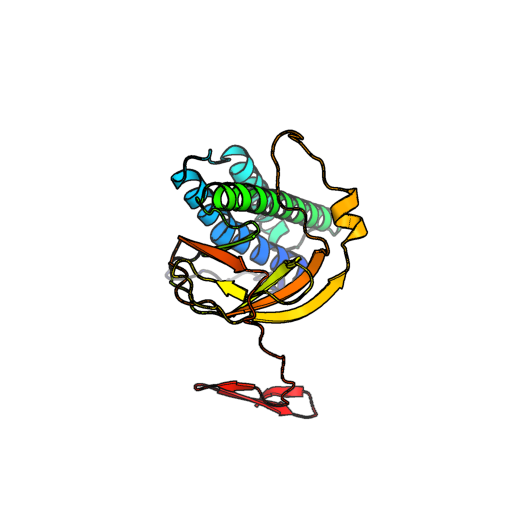4.051 1.00 80.94 170 LEU A CA 1
ATOM 1343 C C . LEU A 1 170 ? -8.615 22.590 13.319 1.00 80.94 170 LEU A C 1
ATOM 1345 O O . LEU A 1 170 ? -9.704 23.027 12.950 1.00 80.94 170 LEU A O 1
ATOM 1349 N N . SER A 1 171 ? -7.470 23.227 13.040 1.00 80.88 171 SER A N 1
ATOM 1350 C CA . SER A 1 171 ? -7.431 24.485 12.269 1.00 80.88 171 SER A CA 1
ATOM 1351 C C . SER A 1 171 ? -7.726 24.306 10.776 1.00 80.88 171 SER A C 1
ATOM 1353 O O . SER A 1 171 ? -8.197 25.242 10.133 1.00 80.88 171 SER A O 1
ATOM 1355 N N . GLN A 1 172 ? -7.504 23.109 10.227 1.00 76.44 172 GLN A N 1
ATOM 1356 C CA . GLN A 1 172 ? -7.774 22.781 8.822 1.00 76.44 172 GLN A CA 1
ATOM 1357 C C . GLN A 1 172 ? -9.136 22.119 8.582 1.00 76.44 172 GLN A C 1
ATOM 1359 O O . GLN A 1 172 ? -9.475 21.792 7.445 1.00 76.44 172 GLN A O 1
ATOM 1364 N N . THR A 1 173 ? -9.938 21.912 9.628 1.00 69.38 173 THR A N 1
ATOM 1365 C CA . THR A 1 173 ? -11.252 21.275 9.493 1.00 69.38 173 THR A CA 1
ATOM 1366 C C . THR A 1 173 ? -12.220 22.191 8.732 1.00 69.38 173 THR A C 1
ATOM 1368 O O . THR A 1 173 ? -12.786 23.133 9.290 1.00 69.38 173 THR A O 1
ATOM 1371 N N . ILE A 1 174 ? -12.455 21.893 7.452 1.00 66.94 174 ILE A N 1
ATOM 1372 C CA . ILE A 1 174 ? -13.464 22.571 6.629 1.00 66.94 174 ILE A CA 1
ATOM 1373 C C . ILE A 1 174 ? -14.837 21.964 6.934 1.00 66.94 174 ILE A C 1
ATOM 1375 O O . ILE A 1 174 ? -15.130 20.824 6.571 1.00 66.94 174 ILE A O 1
ATOM 1379 N N . LYS A 1 175 ? -15.711 22.733 7.591 1.00 65.25 175 LYS A N 1
ATOM 1380 C CA . LYS A 1 175 ? -17.110 22.339 7.811 1.00 65.25 175 LYS A CA 1
ATOM 1381 C C . LYS A 1 175 ? -17.918 22.567 6.535 1.00 65.25 175 LYS A C 1
ATOM 1383 O O . LYS A 1 175 ? -18.387 23.674 6.297 1.00 65.25 175 LYS A O 1
ATOM 1388 N N . LEU A 1 176 ? -18.070 21.513 5.734 1.00 64.44 176 LEU A N 1
ATOM 1389 C CA . LEU A 1 176 ? -18.871 21.543 4.503 1.00 64.44 176 LEU A CA 1
ATOM 1390 C C . LEU A 1 176 ? -20.370 21.750 4.783 1.00 64.44 176 LEU A C 1
ATOM 1392 O O . LEU A 1 176 ? -21.032 22.458 4.033 1.00 64.44 176 LEU A O 1
ATOM 1396 N N . ASP A 1 177 ? -20.889 21.190 5.882 1.00 70.44 177 ASP A N 1
ATOM 1397 C CA . ASP A 1 177 ? -22.266 21.396 6.345 1.00 70.44 177 ASP A CA 1
ATOM 1398 C C . ASP A 1 177 ? -22.282 21.729 7.851 1.00 70.44 177 ASP A C 1
ATOM 1400 O O . ASP A 1 177 ? -22.145 20.833 8.689 1.00 70.44 177 ASP A O 1
ATOM 1404 N N . PRO A 1 178 ? -22.442 23.010 8.228 1.00 68.12 178 PRO A N 1
ATOM 1405 C CA . PRO A 1 178 ? -22.479 23.433 9.627 1.00 68.12 178 PRO A CA 1
ATOM 1406 C C . PRO A 1 178 ? -23.686 22.907 10.418 1.00 68.12 178 PRO A C 1
ATOM 1408 O O . PRO A 1 178 ? -23.665 22.961 11.648 1.00 68.12 178 PRO A O 1
ATOM 1411 N N . SER A 1 179 ? -24.744 22.447 9.739 1.00 70.44 179 SER A N 1
ATOM 1412 C CA . SER A 1 179 ? -25.985 21.996 10.380 1.00 70.44 179 SER A CA 1
ATOM 1413 C C . SER A 1 179 ? -25.877 20.578 10.947 1.00 70.44 179 SER A C 1
ATOM 1415 O O . SER A 1 179 ? -26.558 20.238 11.920 1.00 70.44 179 SER A O 1
ATOM 1417 N N . ARG A 1 180 ? -24.971 19.761 10.399 1.00 70.69 180 ARG A N 1
ATOM 1418 C CA . ARG A 1 180 ? -24.724 18.400 10.863 1.00 70.69 180 ARG A CA 1
ATOM 1419 C C . ARG A 1 180 ? -23.752 18.421 12.040 1.00 70.69 180 ARG A C 1
ATOM 1421 O O . ARG A 1 180 ? -22.584 18.780 11.903 1.00 70.69 180 ARG A O 1
ATOM 1428 N N . LYS A 1 181 ? -24.227 18.006 13.218 1.00 67.56 181 LYS A N 1
ATOM 1429 C CA . LYS A 1 181 ? -23.343 17.741 14.359 1.00 67.56 181 LYS A CA 1
ATOM 1430 C C . LYS A 1 181 ? -22.494 16.515 14.026 1.00 67.56 181 LYS A C 1
ATOM 1432 O O . LYS A 1 181 ? -23.044 15.458 13.739 1.00 67.56 181 LYS A O 1
ATOM 1437 N N . PHE A 1 182 ? -21.179 16.679 14.053 1.00 71.00 182 PHE A N 1
ATOM 1438 C CA . PHE A 1 182 ? -20.213 15.591 13.945 1.00 71.00 182 PHE A CA 1
ATOM 1439 C C . PHE A 1 182 ? -19.273 15.655 15.146 1.00 71.00 182 PHE A C 1
ATOM 1441 O O . PHE A 1 182 ? -19.038 16.738 15.696 1.00 71.00 182 PHE A O 1
ATOM 1448 N N . TYR A 1 183 ? -18.764 14.505 15.571 1.00 74.81 183 TYR A N 1
ATOM 1449 C CA . TYR A 1 183 ? -17.798 14.448 16.653 1.00 74.81 183 TYR A CA 1
ATOM 1450 C C . TYR A 1 183 ? -16.493 15.140 16.270 1.00 74.81 183 TYR A C 1
ATOM 1452 O O . TYR A 1 183 ? -15.887 14.859 15.237 1.00 74.81 183 TYR A O 1
ATOM 1460 N N . VAL A 1 184 ? -16.061 16.053 17.137 1.00 76.19 184 VAL A N 1
ATOM 1461 C CA . VAL A 1 184 ? -14.756 16.701 17.051 1.00 76.19 184 VAL A CA 1
ATOM 1462 C C . VAL A 1 184 ? -13.931 16.196 18.232 1.00 76.19 184 VAL A C 1
ATOM 1464 O O . VAL A 1 184 ? -14.269 16.519 19.375 1.00 76.19 184 VAL A O 1
ATOM 1467 N N . PRO A 1 185 ? -12.881 15.393 17.999 1.00 76.94 185 PRO A N 1
ATOM 1468 C CA . PRO A 1 185 ? -12.015 14.938 19.076 1.00 76.94 185 PRO A CA 1
ATOM 1469 C C . PRO A 1 185 ? -11.303 16.128 19.730 1.00 76.94 185 PRO A C 1
ATOM 1471 O O . PRO A 1 185 ? -10.842 17.046 19.054 1.00 76.94 185 PRO A O 1
ATOM 1474 N N . SER A 1 186 ? -11.175 16.095 21.058 1.00 82.31 186 SER A N 1
ATOM 1475 C CA . SER A 1 186 ? -10.435 17.113 21.821 1.00 82.31 186 SER A CA 1
ATOM 1476 C C . SER A 1 186 ? -8.927 17.056 21.582 1.00 82.31 186 SER A C 1
ATOM 1478 O O . SER A 1 186 ? -8.228 18.036 21.820 1.00 82.31 186 SER A O 1
ATOM 1480 N N . LYS A 1 187 ? -8.431 15.899 21.136 1.00 86.56 187 LYS A N 1
ATOM 1481 C CA . LYS A 1 187 ? -7.026 15.646 20.848 1.00 86.56 187 LYS A CA 1
ATOM 1482 C C . LYS A 1 187 ? -6.903 14.700 19.661 1.00 86.56 187 LYS A C 1
ATOM 1484 O O . LYS A 1 187 ? -7.556 13.656 19.652 1.00 86.56 187 LYS A O 1
ATOM 1489 N N . VAL A 1 188 ? -6.045 15.049 18.707 1.00 88.19 188 VAL A N 1
ATOM 1490 C CA . VAL A 1 188 ? -5.758 14.248 17.512 1.00 88.19 188 VAL A CA 1
ATOM 1491 C C . VAL A 1 188 ? -4.276 13.915 17.482 1.00 88.19 188 VAL A C 1
ATOM 1493 O O . VAL A 1 188 ? -3.425 14.799 17.366 1.00 88.19 188 VAL A O 1
ATOM 1496 N N . LEU A 1 189 ? -3.968 12.625 17.585 1.00 91.62 189 LEU A N 1
ATOM 1497 C CA . LEU A 1 189 ? -2.606 12.123 17.470 1.00 91.62 189 LEU A CA 1
ATOM 1498 C C . LEU A 1 189 ? -2.436 11.460 16.108 1.00 91.62 189 LEU A C 1
ATOM 1500 O O . LEU A 1 189 ? -3.219 10.588 15.743 1.00 91.62 189 LEU A O 1
ATOM 1504 N N . GLU A 1 190 ? -1.395 11.837 15.377 1.00 93.94 190 GLU A N 1
ATOM 1505 C CA . GLU A 1 190 ? -0.898 11.030 14.267 1.00 93.94 190 GLU A CA 1
ATOM 1506 C C . GLU A 1 190 ? -0.022 9.930 14.860 1.00 93.94 190 GLU A C 1
ATOM 1508 O O . GLU A 1 190 ? 0.968 10.222 15.529 1.00 93.94 190 GLU A O 1
ATOM 1513 N N . ALA A 1 191 ? -0.394 8.672 14.657 1.00 93.88 191 ALA A N 1
ATOM 1514 C CA . ALA A 1 191 ? 0.280 7.540 15.265 1.00 93.88 191 ALA A CA 1
ATOM 1515 C C . ALA A 1 191 ? 0.512 6.412 14.265 1.00 93.88 191 ALA A C 1
ATOM 1517 O O . ALA A 1 191 ? -0.342 6.108 13.429 1.00 93.88 191 ALA A O 1
ATOM 1518 N N . THR A 1 192 ? 1.659 5.756 14.403 1.00 95.81 192 THR A N 1
ATOM 1519 C CA . THR A 1 192 ? 1.910 4.459 13.779 1.00 95.81 192 THR A CA 1
ATOM 1520 C C . THR A 1 192 ? 1.416 3.394 14.753 1.00 95.81 192 THR A C 1
ATOM 1522 O O . THR A 1 192 ? 1.962 3.243 15.850 1.00 95.81 192 THR A O 1
ATOM 1525 N N . ILE A 1 193 ? 0.350 2.686 14.385 1.00 94.62 193 ILE A N 1
ATOM 1526 C CA . ILE A 1 193 ? -0.303 1.679 15.227 1.00 94.62 193 ILE A CA 1
ATOM 1527 C C . ILE A 1 193 ? -0.212 0.295 14.583 1.00 94.62 193 ILE A C 1
ATOM 1529 O O . ILE A 1 193 ? -0.397 0.145 13.378 1.00 94.62 193 ILE A O 1
ATOM 1533 N N . ALA A 1 194 ? 0.068 -0.718 15.398 1.00 95.31 194 ALA A N 1
ATOM 1534 C CA . ALA A 1 194 ? -0.021 -2.125 15.036 1.00 95.31 194 ALA A CA 1
ATOM 1535 C C . ALA A 1 194 ? -1.355 -2.683 15.538 1.00 95.31 194 ALA A C 1
ATOM 1537 O O . ALA A 1 194 ? -1.601 -2.666 16.740 1.00 95.31 194 ALA A O 1
ATOM 1538 N N . ILE A 1 195 ? -2.208 -3.171 14.642 1.00 94.50 195 ILE A N 1
ATOM 1539 C CA . ILE A 1 195 ? -3.523 -3.737 14.965 1.00 94.50 195 ILE A CA 1
ATOM 1540 C C . ILE A 1 195 ? -3.472 -5.236 14.697 1.00 94.50 195 ILE A C 1
ATOM 1542 O O . ILE A 1 195 ? -3.171 -5.652 13.576 1.00 94.50 195 ILE A O 1
ATOM 1546 N N . LYS A 1 196 ? -3.775 -6.057 15.705 1.00 93.81 196 LYS A N 1
ATOM 1547 C CA . LYS A 1 196 ? -3.864 -7.508 15.533 1.00 93.81 196 LYS A CA 1
ATOM 1548 C C . LYS A 1 196 ? -5.179 -7.844 14.844 1.00 93.81 196 LYS A C 1
ATOM 1550 O O . LYS A 1 196 ? -6.227 -7.802 15.475 1.00 93.81 196 LYS A O 1
ATOM 1555 N N . THR A 1 197 ? -5.142 -8.162 13.556 1.00 88.81 197 THR A N 1
ATOM 1556 C CA . THR A 1 197 ? -6.365 -8.479 12.814 1.00 88.81 197 THR A CA 1
ATOM 1557 C C . THR A 1 197 ? -6.676 -9.967 12.877 1.00 88.81 197 THR A C 1
ATOM 1559 O O . THR A 1 197 ? -5.780 -10.811 12.890 1.00 88.81 197 THR A O 1
ATOM 1562 N N . SER A 1 198 ? -7.963 -10.285 12.914 1.00 83.00 198 SER A N 1
ATOM 1563 C CA . SER A 1 198 ? -8.465 -11.649 12.817 1.00 83.00 198 SER A CA 1
ATOM 1564 C C . SER A 1 198 ? -9.586 -11.676 11.799 1.00 83.00 198 SER A C 1
ATOM 1566 O O . SER A 1 198 ? -10.514 -10.876 11.868 1.00 83.00 198 SER A O 1
ATOM 1568 N N . ASP A 1 199 ? -9.508 -12.630 10.887 1.00 86.38 199 ASP A N 1
ATOM 1569 C CA . ASP A 1 199 ? -10.548 -12.977 9.941 1.00 86.38 199 ASP A CA 1
ATOM 1570 C C . ASP A 1 199 ? -10.905 -11.915 8.892 1.00 86.38 199 ASP A C 1
ATOM 1572 O O . ASP A 1 199 ? -12.046 -11.877 8.432 1.00 86.38 199 ASP A O 1
ATOM 1576 N N . VAL A 1 200 ? -9.938 -11.111 8.428 1.00 92.12 200 VAL A N 1
ATOM 1577 C CA . VAL A 1 200 ? -10.196 -10.183 7.315 1.00 92.12 200 VAL A CA 1
ATOM 1578 C C . VAL A 1 200 ? -10.461 -11.003 6.039 1.00 92.12 200 VAL A C 1
ATOM 1580 O O . VAL A 1 200 ? -9.581 -11.769 5.618 1.00 92.12 200 VAL A O 1
ATOM 1583 N N . PRO A 1 201 ? -11.655 -10.897 5.423 1.00 93.94 201 PRO A N 1
ATOM 1584 C CA . PRO A 1 201 ? -12.064 -11.768 4.326 1.00 93.94 201 PRO A CA 1
ATOM 1585 C C . PRO A 1 201 ? -11.186 -11.565 3.091 1.00 93.94 201 PRO A C 1
ATOM 1587 O O . PRO A 1 201 ? -10.646 -10.483 2.870 1.00 93.94 201 PRO A O 1
ATOM 1590 N N . ALA A 1 202 ? -11.040 -12.616 2.283 1.00 94.62 202 ALA A N 1
ATOM 1591 C CA . ALA A 1 202 ? -10.433 -12.512 0.958 1.00 94.62 202 ALA A CA 1
ATOM 1592 C C . ALA A 1 202 ? -11.238 -11.535 0.094 1.00 94.62 202 ALA A C 1
ATOM 1594 O O . ALA A 1 202 ? -12.463 -11.645 0.061 1.00 94.62 202 ALA A O 1
ATOM 1595 N N . PHE A 1 203 ? -10.557 -10.624 -0.605 1.00 95.19 203 PHE A N 1
ATOM 1596 C CA . PHE A 1 203 ? -11.177 -9.646 -1.503 1.00 95.19 203 PHE A CA 1
ATOM 1597 C C . PHE A 1 203 ? -12.390 -8.940 -0.863 1.00 95.19 203 PHE A C 1
ATOM 1599 O O . PHE A 1 203 ? -13.504 -8.945 -1.386 1.00 95.19 203 PHE A O 1
ATOM 1606 N N . GLY A 1 204 ? -12.189 -8.382 0.328 1.00 94.69 204 GLY A N 1
ATOM 1607 C CA . GLY A 1 204 ? -13.264 -7.812 1.130 1.00 94.69 204 GLY A CA 1
ATOM 1608 C C . GLY A 1 204 ? -12.750 -6.834 2.173 1.00 94.69 204 GLY A C 1
ATOM 1609 O O . GLY A 1 204 ? -11.584 -6.442 2.159 1.00 94.69 204 GLY A O 1
ATOM 1610 N N . TYR A 1 205 ? -13.623 -6.418 3.080 1.00 94.69 205 TYR A N 1
ATOM 1611 C CA . TYR A 1 205 ? -13.289 -5.448 4.113 1.00 94.69 205 TYR A CA 1
ATOM 1612 C C . TYR A 1 205 ? -13.958 -5.799 5.439 1.00 94.69 205 TYR A C 1
ATOM 1614 O O . TYR A 1 205 ? -14.931 -6.548 5.471 1.00 94.69 205 TYR A O 1
ATOM 1622 N N . VAL A 1 206 ? -13.416 -5.248 6.521 1.00 94.00 206 VAL A N 1
ATOM 1623 C CA . VAL A 1 206 ? -14.034 -5.233 7.854 1.00 94.00 206 VAL A CA 1
ATOM 1624 C C . VAL A 1 206 ? -13.983 -3.816 8.395 1.00 94.00 206 VAL A C 1
ATOM 1626 O O . VAL A 1 206 ? -13.022 -3.084 8.125 1.00 94.00 206 VAL A O 1
ATOM 1629 N N . GLN A 1 207 ? -14.997 -3.426 9.162 1.00 94.38 207 GLN A N 1
ATOM 1630 C CA . GLN A 1 207 ? -14.990 -2.136 9.841 1.00 94.38 207 GLN A CA 1
ATOM 1631 C C . GLN A 1 207 ? -14.925 -2.309 11.356 1.00 94.38 207 GLN A C 1
ATOM 1633 O O . GLN A 1 207 ? -15.746 -2.985 11.968 1.00 94.38 207 GLN A O 1
ATOM 1638 N N . TYR A 1 208 ? -13.934 -1.667 11.963 1.00 94.00 208 TYR A N 1
ATOM 1639 C CA . TYR A 1 208 ? -13.746 -1.607 13.402 1.00 94.00 208 TYR A CA 1
ATOM 1640 C C . TYR A 1 208 ? -14.210 -0.267 13.955 1.00 94.00 208 TYR A C 1
ATOM 1642 O O . TYR A 1 208 ? -14.035 0.778 13.327 1.00 94.00 208 TYR A O 1
ATOM 1650 N N . THR A 1 209 ? -14.747 -0.301 15.165 1.00 94.06 209 THR A N 1
ATOM 1651 C CA . THR A 1 209 ? -15.214 0.869 15.907 1.00 94.06 209 THR A CA 1
ATOM 1652 C C . THR A 1 209 ? -14.173 1.290 16.936 1.00 94.06 209 THR A C 1
ATOM 1654 O O . THR A 1 209 ? -13.621 0.448 17.644 1.00 94.06 209 THR A O 1
ATOM 1657 N N . LEU A 1 210 ? -13.915 2.595 17.047 1.00 92.88 210 LEU A N 1
ATOM 1658 C CA . LEU A 1 210 ? -13.062 3.157 18.093 1.00 92.88 210 LEU A CA 1
ATOM 1659 C C . LEU A 1 210 ? -13.930 3.629 19.260 1.00 92.88 210 LEU A C 1
ATOM 1661 O O . LEU A 1 210 ? -14.609 4.652 19.175 1.00 92.88 210 LEU A O 1
ATOM 1665 N N . ASP A 1 211 ? -13.880 2.895 20.368 1.00 91.81 211 ASP A N 1
ATOM 1666 C CA . ASP A 1 211 ? -14.569 3.245 21.609 1.00 91.81 211 ASP A CA 1
ATOM 1667 C C . ASP A 1 211 ? -13.625 3.979 22.570 1.00 91.81 211 ASP A C 1
ATOM 1669 O O . ASP A 1 211 ? -12.738 3.379 23.180 1.00 91.81 211 ASP A O 1
ATOM 1673 N N . THR A 1 212 ? -13.848 5.281 22.751 1.00 87.94 212 THR A N 1
ATOM 1674 C CA . THR A 1 212 ? -13.057 6.156 23.638 1.00 87.94 212 THR A CA 1
ATOM 1675 C C . THR A 1 212 ? -13.284 5.906 25.132 1.00 87.94 212 THR A C 1
ATOM 1677 O O . THR A 1 212 ? -12.593 6.486 25.967 1.00 87.94 212 THR A O 1
ATOM 1680 N N . LYS A 1 213 ? -14.245 5.052 25.504 1.00 87.69 213 LYS A N 1
ATOM 1681 C CA . LYS A 1 213 ? -14.470 4.640 26.902 1.00 87.69 213 LYS A CA 1
ATOM 1682 C C . LYS A 1 213 ? -13.703 3.368 27.260 1.00 87.69 213 LYS A C 1
ATOM 1684 O O . LYS A 1 213 ? -13.549 3.052 28.441 1.00 87.69 213 LYS A O 1
ATOM 1689 N N . GLY A 1 214 ? -13.257 2.627 26.251 1.00 88.75 214 GLY A N 1
ATOM 1690 C CA . GLY A 1 214 ? -12.575 1.356 26.401 1.00 88.75 214 GLY A CA 1
ATOM 1691 C C . GLY A 1 214 ? -11.054 1.471 26.474 1.00 88.75 214 GLY A C 1
ATOM 1692 O O . GLY A 1 214 ? -10.454 2.535 26.351 1.00 88.75 214 GLY A O 1
ATOM 1693 N N . ASN A 1 215 ? -10.423 0.315 26.661 1.00 93.06 215 ASN A N 1
ATOM 1694 C CA . ASN A 1 215 ? -8.998 0.120 26.436 1.00 93.06 215 ASN A CA 1
ATOM 1695 C C . ASN A 1 215 ? -8.770 -1.297 25.886 1.00 93.06 215 ASN A C 1
ATOM 1697 O O . ASN A 1 215 ? -9.261 -2.271 26.479 1.00 93.06 215 ASN A O 1
ATOM 1701 N N . SER A 1 216 ? -8.068 -1.397 24.758 1.00 93.81 216 SER A N 1
ATOM 1702 C CA . SER A 1 216 ? -7.533 -2.649 24.197 1.00 93.81 216 SER A CA 1
ATOM 1703 C C . SER A 1 216 ? -6.053 -2.536 23.797 1.00 93.81 216 SER A C 1
ATOM 1705 O O . SER A 1 216 ? -5.540 -3.366 23.047 1.00 93.81 216 SER A O 1
ATOM 1707 N N . ALA A 1 217 ? -5.352 -1.525 24.320 1.00 93.25 217 ALA A N 1
ATOM 1708 C CA . ALA A 1 217 ? -3.935 -1.325 24.071 1.00 93.25 217 ALA A CA 1
ATOM 1709 C C . ALA A 1 217 ? -3.081 -2.427 24.719 1.00 93.25 217 ALA A C 1
ATOM 1711 O O . ALA A 1 217 ? -3.337 -2.873 25.844 1.00 93.25 217 ALA A O 1
ATOM 1712 N N . LYS A 1 218 ? -2.017 -2.822 24.025 1.00 93.88 218 LYS A N 1
ATOM 1713 C CA . LYS A 1 218 ? -0.931 -3.665 24.523 1.00 93.88 218 LYS A CA 1
ATOM 1714 C C . LYS A 1 218 ? 0.358 -2.857 24.570 1.00 93.88 218 LYS A C 1
ATOM 1716 O O . LYS A 1 218 ? 0.588 -1.969 23.752 1.00 93.88 218 LYS A O 1
ATOM 1721 N N . ASN A 1 219 ? 1.199 -3.174 25.548 1.00 88.62 219 ASN A N 1
ATOM 1722 C CA . ASN A 1 219 ? 2.499 -2.532 25.688 1.00 88.62 219 ASN A CA 1
ATOM 1723 C C . ASN A 1 219 ? 3.498 -3.150 24.711 1.00 88.62 219 ASN A C 1
ATOM 1725 O O . ASN A 1 219 ? 3.494 -4.359 24.481 1.00 88.62 219 ASN A O 1
ATOM 1729 N N . LEU A 1 220 ? 4.370 -2.309 24.163 1.00 85.94 220 LEU A N 1
ATOM 1730 C CA . LEU A 1 220 ? 5.498 -2.765 23.368 1.00 85.94 220 LEU A CA 1
ATOM 1731 C C . LEU A 1 220 ? 6.604 -3.268 24.306 1.00 85.94 220 LEU A C 1
ATOM 1733 O O . LEU A 1 220 ? 7.106 -2.514 25.140 1.00 85.94 220 LEU A O 1
ATOM 1737 N N . GLU A 1 221 ? 6.990 -4.531 24.164 1.00 84.25 221 GLU A N 1
ATOM 1738 C CA . GLU A 1 221 ? 8.113 -5.117 24.897 1.00 84.25 221 GLU A CA 1
ATOM 1739 C C . GLU A 1 221 ? 9.361 -5.129 24.014 1.00 84.25 221 GLU A C 1
ATOM 1741 O O . GLU A 1 221 ? 9.321 -5.593 22.875 1.00 84.25 221 GLU A O 1
ATOM 1746 N N . LYS A 1 222 ? 10.489 -4.645 24.544 1.00 81.44 222 LYS A N 1
ATOM 1747 C CA . LYS A 1 222 ? 11.787 -4.815 23.884 1.00 81.44 222 LYS A CA 1
ATOM 1748 C C . LYS A 1 222 ? 12.331 -6.198 24.217 1.00 81.44 222 LYS A C 1
ATOM 1750 O O . LYS A 1 222 ? 12.555 -6.504 25.386 1.00 81.44 222 LYS A O 1
ATOM 1755 N N . LYS A 1 223 ? 12.552 -7.008 23.186 1.00 81.25 223 LYS A N 1
ATOM 1756 C CA . LYS A 1 223 ? 13.197 -8.320 23.277 1.00 81.25 223 LYS A CA 1
ATOM 1757 C C . LYS A 1 223 ? 14.411 -8.343 22.354 1.00 81.25 223 LYS A C 1
ATOM 1759 O O . LYS A 1 223 ? 14.404 -7.677 21.323 1.00 81.25 223 LYS A O 1
ATOM 1764 N N . ASN A 1 224 ? 15.431 -9.103 22.743 1.00 79.19 224 ASN A N 1
ATOM 1765 C CA . ASN A 1 224 ? 16.658 -9.281 21.957 1.00 79.19 224 ASN A CA 1
ATOM 1766 C C . ASN A 1 224 ? 16.585 -10.498 21.021 1.00 79.19 224 ASN A C 1
ATOM 1768 O O . ASN A 1 224 ? 17.526 -10.757 20.281 1.00 79.19 224 ASN A O 1
ATOM 1772 N N . THR A 1 225 ? 15.480 -11.240 21.069 1.00 83.38 225 THR A N 1
ATOM 1773 C CA . THR A 1 225 ? 15.246 -12.456 20.292 1.00 83.38 225 THR A CA 1
ATOM 1774 C C . THR A 1 225 ? 13.835 -12.410 19.705 1.00 83.38 225 THR A C 1
ATOM 1776 O O . THR A 1 225 ? 12.903 -11.892 20.334 1.00 83.38 225 THR A O 1
ATOM 1779 N N . LEU A 1 226 ? 13.677 -12.906 18.477 1.00 86.50 226 LEU A N 1
ATOM 1780 C CA . LEU A 1 226 ? 12.392 -13.012 17.781 1.00 86.50 226 LEU A CA 1
ATOM 1781 C C . LEU A 1 226 ? 12.026 -14.492 17.674 1.00 86.50 226 LEU A C 1
ATOM 1783 O O . LEU A 1 226 ? 12.622 -15.216 16.889 1.00 86.50 226 LEU A O 1
ATOM 1787 N N . GLU A 1 227 ? 11.053 -14.945 18.457 1.00 89.12 227 GLU A N 1
ATOM 1788 C CA . GLU A 1 227 ? 10.677 -16.361 18.530 1.00 89.12 227 GLU A CA 1
ATOM 1789 C C . GLU A 1 227 ? 9.179 -16.555 18.271 1.00 89.12 227 GLU A C 1
ATOM 1791 O O . GLU A 1 227 ? 8.342 -15.800 18.777 1.00 89.12 227 GLU A O 1
ATOM 1796 N N . ASN A 1 228 ? 8.839 -17.568 17.473 1.00 88.75 228 ASN A N 1
ATOM 1797 C CA . ASN A 1 228 ? 7.484 -18.074 17.276 1.00 88.75 228 ASN A CA 1
ATOM 1798 C C . ASN A 1 228 ? 7.495 -19.611 17.133 1.00 88.75 228 ASN A C 1
ATOM 1800 O O . ASN A 1 228 ? 8.512 -20.260 17.346 1.00 88.75 228 ASN A O 1
ATOM 1804 N N . GLU A 1 229 ? 6.356 -20.205 16.773 1.00 91.44 229 GLU A N 1
ATOM 1805 C CA . GLU A 1 229 ? 6.216 -21.664 16.634 1.00 91.44 229 GLU A CA 1
ATOM 1806 C C . GLU A 1 229 ? 7.032 -22.290 15.482 1.00 91.44 229 GLU A C 1
ATOM 1808 O O . GLU A 1 229 ? 7.163 -23.511 15.424 1.00 91.44 229 GLU A O 1
ATOM 1813 N N . PHE A 1 230 ? 7.584 -21.478 14.574 1.00 91.81 230 PHE A N 1
ATOM 1814 C CA . PHE A 1 230 ? 8.338 -21.926 13.398 1.00 91.81 230 PHE A CA 1
ATOM 1815 C C . PHE A 1 230 ? 9.830 -21.586 13.469 1.00 91.81 230 PHE A C 1
ATOM 1817 O O . PHE A 1 230 ? 10.655 -22.369 13.001 1.00 91.81 230 PHE A O 1
ATOM 1824 N N . TYR A 1 231 ? 10.177 -20.421 14.018 1.00 90.62 231 TYR A N 1
ATOM 1825 C CA . TYR A 1 231 ? 11.530 -19.873 14.007 1.00 90.62 231 TYR A CA 1
ATOM 1826 C C . TYR A 1 231 ? 11.875 -19.234 15.352 1.00 90.62 231 TYR A C 1
ATOM 1828 O O . TYR A 1 231 ? 11.049 -18.550 15.955 1.00 90.62 231 TYR A O 1
ATOM 1836 N N . ALA A 1 232 ? 13.130 -19.392 15.763 1.00 90.25 232 ALA A N 1
ATOM 1837 C CA . ALA A 1 232 ? 13.770 -18.593 16.797 1.00 90.25 232 ALA A CA 1
ATOM 1838 C C . ALA A 1 232 ? 14.952 -17.887 16.139 1.00 90.25 232 ALA A C 1
ATOM 1840 O O . ALA A 1 232 ? 15.833 -18.556 15.613 1.00 90.25 232 ALA A O 1
ATOM 1841 N N . ILE A 1 233 ? 14.913 -16.559 16.116 1.00 91.12 233 ILE A N 1
ATOM 1842 C CA . ILE A 1 233 ? 15.857 -15.718 15.395 1.00 91.12 233 ILE A CA 1
ATOM 1843 C C . ILE A 1 233 ? 16.660 -14.895 16.400 1.00 91.12 233 ILE A C 1
ATOM 1845 O O . ILE A 1 233 ? 16.090 -14.094 17.155 1.00 91.12 233 ILE A O 1
ATOM 1849 N N . ASN A 1 234 ? 17.979 -15.059 16.357 1.00 88.44 234 ASN A N 1
ATOM 1850 C CA . ASN A 1 234 ? 18.940 -14.301 17.152 1.00 88.44 234 ASN A CA 1
ATOM 1851 C C . ASN A 1 234 ? 19.826 -13.448 16.243 1.00 88.44 234 ASN A C 1
ATOM 1853 O O . ASN A 1 234 ? 20.245 -13.890 15.175 1.00 88.44 234 ASN A O 1
ATOM 1857 N N . VAL A 1 235 ? 20.108 -12.219 16.675 1.00 86.69 235 VAL A N 1
ATOM 1858 C CA . VAL A 1 235 ? 21.038 -11.321 15.982 1.00 86.69 235 VAL A CA 1
ATOM 1859 C C . VAL A 1 235 ? 22.368 -11.356 16.722 1.00 86.69 235 VAL A C 1
ATOM 1861 O O . VAL A 1 235 ? 22.438 -10.944 17.881 1.00 86.69 235 VAL A O 1
ATOM 1864 N N . GLU A 1 236 ? 23.398 -11.863 16.056 1.00 86.75 236 GLU A N 1
ATOM 1865 C CA . GLU A 1 236 ? 24.769 -11.914 16.564 1.00 86.75 236 GLU A CA 1
ATOM 1866 C C . GLU A 1 236 ? 25.404 -10.512 16.588 1.00 86.75 236 GLU A C 1
ATOM 1868 O O . GLU A 1 236 ? 24.940 -9.578 15.926 1.00 86.75 236 GLU A O 1
ATOM 1873 N N . GLU A 1 237 ? 26.496 -10.346 17.340 1.00 86.25 237 GLU A N 1
ATOM 1874 C CA . GLU A 1 237 ? 27.176 -9.047 17.489 1.00 86.25 237 GLU A CA 1
ATOM 1875 C C . GLU A 1 237 ? 27.717 -8.478 16.163 1.00 86.25 237 GLU A C 1
ATOM 1877 O O . GLU A 1 237 ? 27.834 -7.262 16.006 1.00 86.25 237 GLU A O 1
ATOM 1882 N N . ASP A 1 238 ? 28.025 -9.341 15.197 1.00 89.88 238 ASP A N 1
ATOM 1883 C CA . ASP A 1 238 ? 28.497 -8.986 13.855 1.00 89.88 238 ASP A CA 1
ATOM 1884 C C . ASP A 1 238 ? 27.355 -8.764 12.842 1.00 89.88 238 ASP A C 1
ATOM 1886 O O . ASP A 1 238 ? 27.605 -8.454 11.674 1.00 89.88 238 ASP A O 1
ATOM 1890 N N . GLY A 1 239 ? 26.100 -8.867 13.294 1.00 84.56 239 GLY A N 1
ATOM 1891 C CA . GLY A 1 239 ? 24.897 -8.633 12.501 1.00 84.56 239 GLY A CA 1
ATOM 1892 C C . GLY A 1 239 ? 24.409 -9.844 11.706 1.00 84.56 239 GLY A C 1
ATOM 1893 O O . GLY A 1 239 ? 23.450 -9.701 10.941 1.00 84.56 239 GLY A O 1
ATOM 1894 N N . TYR A 1 240 ? 25.024 -11.022 11.866 1.00 87.25 240 TYR A N 1
ATOM 1895 C CA . TYR A 1 240 ? 24.469 -12.259 11.315 1.00 87.25 240 TYR A CA 1
ATOM 1896 C C . TYR A 1 240 ? 23.207 -12.681 12.073 1.00 87.25 240 TYR A C 1
ATOM 1898 O O . TYR A 1 240 ? 23.027 -12.386 13.254 1.00 87.25 240 TYR A O 1
ATOM 1906 N N . ILE A 1 241 ? 22.310 -13.355 11.356 1.00 87.81 241 ILE A N 1
ATOM 1907 C CA . ILE A 1 241 ? 21.014 -13.800 11.862 1.00 87.81 241 ILE A CA 1
ATOM 1908 C C . ILE A 1 241 ? 21.016 -15.333 11.882 1.00 87.81 241 ILE A C 1
ATOM 1910 O O . ILE A 1 241 ? 21.167 -15.939 10.818 1.00 87.81 241 ILE A O 1
ATOM 1914 N N . ASN A 1 242 ? 20.857 -15.922 13.072 1.00 72.81 242 ASN A N 1
ATOM 1915 C CA . ASN A 1 242 ? 20.805 -17.371 13.327 1.00 72.81 242 ASN A CA 1
ATOM 1916 C C . ASN A 1 242 ? 19.401 -17.825 13.718 1.00 72.81 242 ASN A C 1
ATOM 1918 O O . ASN A 1 242 ? 18.761 -17.094 14.511 1.00 72.81 242 ASN A O 1
#

InterPro domains:
  IPR011013 Galactose mutarotase-like domain superfamily [SSF74650] (105-241)
  IPR015341 Glycoside hydrolase family 38, central domain [PF09261] (13-103)
  IPR015341 Glycoside hydrolase family 38, central domain [SM00872] (12-90)
  IPR028995 Glycoside hydrolase families 57/38, central domain superfamily [SSF88688] (13-111)
  IPR037094 Glycoside hydrolase family 38, central domain superfamily [G3DSA:1.20.1270.50] (16-114)

Secondary structure (DSSP, 8-state):
--S-----SSS---GGGGTTTHHHHHHHHHHHHHIIIIIHHHHHHHHHTTPPP-HHHHHHHHHHHHHHTSHHHHHT-S-HHHHHHHHHHHHHHHHHHHHHHHHHHHHHHHHS----SSEEEEEE-SSS-B-PEEEEEEEEESS--EEE-TTSPEEPEEEEEEEE-HHHHHHT---S-TTS-----S-EEEEEEEEE---BPTTEEEEEEEETT---B-PPPP-SEEE-SS-EEEB-TTS-B-

pLDDT: mean 91.64, std 7.22, range [64.44, 98.69]

Sequence (242 aa):
VSGELVIAKHMRIHKSIFSSRSDLKVMNTQIQNYVTNVMEPLLTLSYNLGNDYPHEAVGEIWKLLFENAAHDSIGSCISDTANEDVYVRYKQARDIAVNLVELHSRLIATSVKNDAEMTFTLINTLPQKRNDTVVVKTYIPGGNFAILDEKGNKVDYTVIESRDLTDYVLSQTIKLDPSRKFYVPSKVLEATIAIKTSDVPAFGYVQYTLDTKGNSAKNLEKKNTLENEFYAINVEEDGYIN